Protein AF-S8FT80-F1 (afdb_monomer_lite)

Foldseek 3Di:
DDDDPVRVVVVVVVVVVVVLVVLLVLQPLCVDPPDDDPVCVCVALLSVLVVCVVVLVVPPPVSVPPCSVLLPQLLVLLVVLVVFLVQWDWDQDPVGIAIDTDPCSLVSNLVSCLSPVSNDDQDDPCSSVSVSNRLCNQCVVLVADQPDFLVVLVVVLVVCCVVPNQVRSQSNLVSNLSSLQVSLLSQLDVSHPLVSSLVSLVRSLSNLCCCCVPDPVPPDCVRNHPCNDPSNSVSSVVSSVSSVVSD

pLDDT: mean 88.51, std 13.17, range [38.28, 98.69]

Organism: Fomitopsis schrenkii (NCBI:txid2126942)

Structure (mmCIF, N/CA/C/O backbone):
data_AF-S8FT80-F1
#
_entry.id   AF-S8FT80-F1
#
loop_
_atom_site.group_PDB
_atom_site.id
_atom_site.type_symbol
_atom_site.label_atom_id
_atom_site.label_alt_id
_atom_site.label_comp_id
_atom_site.label_asym_id
_atom_site.label_entity_id
_atom_site.label_seq_id
_atom_site.pdbx_PDB_ins_code
_atom_site.Cartn_x
_atom_site.Cartn_y
_atom_site.Cartn_z
_atom_site.occupancy
_atom_site.B_iso_or_equiv
_atom_site.auth_seq_id
_atom_site.auth_comp_id
_atom_site.auth_asym_id
_atom_site.auth_atom_id
_atom_site.pdbx_PDB_model_num
ATOM 1 N N . MET A 1 1 ? -8.766 9.973 36.725 1.00 38.28 1 MET A N 1
ATOM 2 C CA . MET A 1 1 ? -8.806 11.414 36.399 1.00 38.28 1 MET A CA 1
ATOM 3 C C . MET A 1 1 ? -9.258 11.543 34.957 1.00 38.28 1 MET A C 1
ATOM 5 O O . MET A 1 1 ? -8.641 10.919 34.103 1.00 38.28 1 MET A O 1
ATOM 9 N N . ASN A 1 2 ? -10.358 12.256 34.708 1.00 57.81 2 ASN A N 1
ATOM 10 C CA . ASN A 1 2 ? -10.850 12.515 33.354 1.00 57.81 2 ASN A CA 1
ATOM 11 C C . ASN A 1 2 ? -10.149 13.763 32.820 1.00 57.81 2 ASN A C 1
ATOM 13 O O . ASN A 1 2 ? -10.198 14.806 33.465 1.00 57.81 2 ASN A O 1
ATOM 17 N N . LEU A 1 3 ? -9.475 13.619 31.680 1.00 64.06 3 LEU A N 1
ATOM 18 C CA . LEU A 1 3 ? -8.862 14.730 30.957 1.00 64.06 3 LEU A CA 1
ATOM 19 C C . LEU A 1 3 ? -9.953 15.696 30.497 1.00 64.06 3 LEU A C 1
ATOM 21 O O . LEU A 1 3 ? -11.033 15.266 30.081 1.00 64.06 3 LEU A O 1
ATOM 25 N N . THR A 1 4 ? -9.666 16.990 30.553 1.00 82.19 4 THR A N 1
ATOM 26 C CA . THR A 1 4 ? -10.542 18.001 29.964 1.00 82.19 4 THR A CA 1
ATOM 27 C C . THR A 1 4 ? -10.565 17.853 28.433 1.00 82.19 4 THR A C 1
ATOM 29 O O . THR A 1 4 ? -9.626 17.305 27.846 1.00 82.19 4 THR A O 1
ATOM 32 N N . PRO A 1 5 ? -11.611 18.339 27.739 1.00 73.31 5 PRO A N 1
ATOM 33 C CA . PRO A 1 5 ? -11.705 18.232 26.279 1.00 73.31 5 PRO A CA 1
ATOM 34 C C . PRO A 1 5 ? -10.507 18.848 25.537 1.00 73.31 5 PRO A C 1
ATOM 36 O O . PRO A 1 5 ? -10.055 18.303 24.532 1.00 73.31 5 PRO A O 1
ATOM 39 N N . ALA A 1 6 ? -9.953 19.946 26.064 1.00 69.81 6 ALA A N 1
ATOM 40 C CA . ALA A 1 6 ? -8.768 20.599 25.512 1.00 69.81 6 ALA A CA 1
ATOM 41 C C . ALA A 1 6 ? -7.501 19.744 25.692 1.00 69.81 6 ALA A C 1
ATOM 43 O O . ALA A 1 6 ? -6.726 19.581 24.753 1.00 69.81 6 ALA A O 1
ATOM 44 N N . GLU A 1 7 ? -7.321 19.118 26.858 1.00 69.75 7 GLU A N 1
ATOM 45 C CA . GLU A 1 7 ? -6.199 18.203 27.108 1.00 69.75 7 GLU A CA 1
ATOM 46 C C . GLU A 1 7 ? -6.311 16.916 26.281 1.00 69.75 7 GLU A C 1
ATOM 48 O O . GLU A 1 7 ? -5.300 16.369 25.844 1.00 69.75 7 GLU A O 1
ATOM 53 N N . GLN A 1 8 ? -7.531 16.438 26.013 1.00 66.38 8 GLN A N 1
ATOM 54 C CA . GLN A 1 8 ? -7.762 15.337 25.075 1.00 66.38 8 GLN A CA 1
ATOM 55 C C . GLN A 1 8 ? -7.360 15.708 23.648 1.00 66.38 8 GLN A C 1
ATOM 57 O O . GLN A 1 8 ? -6.686 14.912 22.993 1.00 66.38 8 GLN A O 1
ATOM 62 N N . GLN A 1 9 ? -7.728 16.901 23.177 1.00 62.44 9 GLN A N 1
ATOM 63 C CA . GLN A 1 9 ? -7.334 17.381 21.852 1.00 62.44 9 GLN A CA 1
ATOM 64 C C . GLN A 1 9 ? -5.820 17.578 21.749 1.00 62.44 9 GLN A C 1
ATOM 66 O O . GLN A 1 9 ? -5.209 17.108 20.793 1.00 62.44 9 GLN A O 1
ATOM 71 N N . GLN A 1 10 ? -5.194 18.186 22.756 1.00 59.53 10 GLN A N 1
ATOM 72 C CA . GLN A 1 10 ? -3.750 18.406 22.772 1.00 59.53 10 GLN A CA 1
ATOM 73 C C . GLN A 1 10 ? -2.968 17.090 22.849 1.00 59.53 10 GLN A C 1
ATOM 75 O O . GLN A 1 10 ? -1.967 16.924 22.157 1.00 59.53 10 GLN A O 1
ATOM 80 N N . LYS A 1 11 ? -3.457 16.109 23.617 1.00 74.19 11 LYS A N 1
ATOM 81 C CA . LYS A 1 11 ? -2.888 14.758 23.640 1.00 74.19 11 LYS A CA 1
ATOM 82 C C . LYS A 1 11 ? -3.007 14.073 22.279 1.00 74.19 11 LYS A C 1
ATOM 84 O O . LYS A 1 11 ? -2.026 13.517 21.801 1.00 74.19 11 LYS A O 1
ATOM 89 N N . GLN A 1 12 ? -4.178 14.123 21.644 1.00 65.69 12 GLN A N 1
ATOM 90 C CA . GLN A 1 12 ? -4.372 13.546 20.309 1.00 65.69 12 GLN A CA 1
ATOM 91 C C . GLN A 1 12 ? -3.477 14.212 19.261 1.00 65.69 12 GLN A C 1
ATOM 93 O O . GLN A 1 12 ? -2.948 13.517 18.396 1.00 65.69 12 GLN A O 1
ATOM 98 N N . HIS A 1 13 ? -3.283 15.528 19.367 1.00 56.25 13 HIS A N 1
ATOM 99 C CA . HIS A 1 13 ? -2.410 16.298 18.493 1.00 56.25 13 HIS A CA 1
ATOM 100 C C . HIS A 1 13 ? -0.934 15.923 18.684 1.00 56.25 13 HIS A C 1
ATOM 102 O O . HIS A 1 13 ? -0.305 15.491 17.725 1.00 56.25 13 HIS A O 1
ATOM 108 N N . CYS A 1 14 ? -0.414 15.951 19.919 1.00 60.53 14 CYS A N 1
ATOM 109 C CA . CYS A 1 14 ? 0.959 15.523 20.220 1.00 60.53 14 CYS A CA 1
ATOM 110 C C . CYS A 1 14 ? 1.216 14.063 19.836 1.00 60.53 14 CYS A C 1
ATOM 112 O O . CYS A 1 14 ? 2.279 13.732 19.320 1.00 60.53 14 CYS A O 1
ATOM 114 N N . GLU A 1 15 ? 0.254 13.168 20.079 1.00 64.44 15 GLU A N 1
ATOM 115 C CA . GLU A 1 15 ? 0.376 11.785 19.629 1.00 64.44 15 GLU A CA 1
ATOM 116 C C . GLU A 1 15 ? 0.383 11.706 18.099 1.00 64.44 15 GLU A C 1
ATOM 118 O O . GLU A 1 15 ? 1.148 10.923 17.556 1.00 64.44 15 GLU A O 1
ATOM 123 N N . GLY A 1 16 ? -0.418 12.514 17.399 1.00 63.16 16 GLY A N 1
ATOM 124 C CA . GLY A 1 16 ? -0.390 12.648 15.940 1.00 63.16 16 GLY A CA 1
ATOM 125 C C . GLY A 1 16 ? 0.979 13.076 15.410 1.00 63.16 16 GLY A C 1
ATOM 126 O O . GLY A 1 16 ? 1.560 12.379 14.584 1.00 63.16 16 GLY A O 1
ATOM 127 N N . GLU A 1 17 ? 1.536 14.159 15.945 1.00 60.59 17 GLU A N 1
ATOM 128 C CA . GLU A 1 17 ? 2.836 14.685 15.513 1.00 60.59 17 GLU A CA 1
ATOM 129 C C . GLU A 1 17 ? 3.995 13.734 15.835 1.00 60.59 17 GLU A C 1
ATOM 131 O O . GLU A 1 17 ? 4.891 13.538 15.010 1.00 60.59 17 GLU A O 1
ATOM 136 N N . LEU A 1 18 ? 3.965 13.089 17.006 1.00 62.22 18 LEU A N 1
ATOM 137 C CA . LEU A 1 18 ? 4.944 12.067 17.372 1.00 62.22 18 LEU A CA 1
ATOM 138 C C . LEU A 1 18 ? 4.843 10.841 16.450 1.00 62.22 18 LEU A C 1
ATOM 140 O O . LEU A 1 18 ? 5.869 10.277 16.074 1.00 62.22 18 LEU A O 1
ATOM 144 N N . ARG A 1 19 ? 3.629 10.441 16.044 1.00 63.06 19 ARG A N 1
ATOM 145 C CA . ARG A 1 19 ? 3.415 9.348 15.075 1.00 63.06 19 ARG A CA 1
ATOM 146 C C . ARG A 1 19 ? 3.998 9.698 13.709 1.00 63.06 19 ARG A C 1
ATOM 148 O O . ARG A 1 19 ? 4.701 8.870 13.133 1.00 63.06 19 ARG A O 1
ATOM 155 N N . ASP A 1 20 ? 3.758 10.914 13.229 1.00 56.72 20 ASP A N 1
ATOM 156 C CA . ASP A 1 20 ? 4.296 11.395 11.955 1.00 56.72 20 ASP A CA 1
ATOM 157 C C . ASP A 1 20 ? 5.825 11.539 12.009 1.00 56.72 20 ASP A C 1
ATOM 159 O O . ASP A 1 20 ? 6.514 11.307 11.018 1.00 56.72 20 ASP A O 1
ATOM 163 N N . ALA A 1 21 ? 6.396 11.889 13.165 1.00 60.12 21 ALA A N 1
ATOM 164 C CA . ALA A 1 21 ? 7.844 11.918 13.372 1.00 60.12 21 ALA A CA 1
ATOM 165 C C . ALA A 1 21 ? 8.479 10.515 13.384 1.00 60.12 21 ALA A C 1
ATOM 167 O O . ALA A 1 21 ? 9.531 10.327 12.779 1.00 60.12 21 ALA A O 1
ATOM 168 N N . LEU A 1 22 ? 7.841 9.525 14.020 1.00 60.81 22 LEU A N 1
ATOM 169 C CA . LEU A 1 22 ? 8.336 8.142 14.059 1.00 60.81 22 LEU A CA 1
ATOM 170 C C . LEU A 1 22 ? 8.256 7.456 12.691 1.00 60.81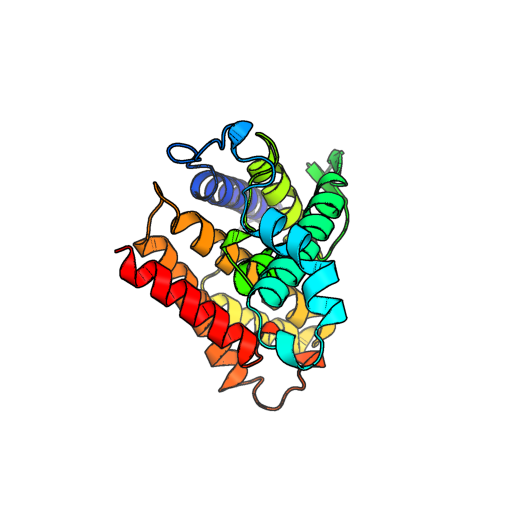 22 LEU A C 1
ATOM 172 O O . LEU A 1 22 ? 9.195 6.774 12.293 1.00 60.81 22 LEU A O 1
ATOM 176 N N . LEU A 1 23 ? 7.163 7.665 11.950 1.00 57.50 23 LEU A N 1
ATOM 177 C CA . LEU A 1 23 ? 7.042 7.167 10.577 1.00 57.50 23 LEU A CA 1
ATOM 178 C C . LEU A 1 23 ? 8.110 7.786 9.668 1.00 57.50 23 LEU A C 1
ATOM 180 O O . LEU A 1 23 ? 8.739 7.049 8.908 1.00 57.50 23 LEU A O 1
ATOM 184 N N . ARG A 1 24 ? 8.360 9.100 9.814 1.00 58.53 24 ARG A N 1
ATOM 185 C CA . ARG A 1 24 ? 9.451 9.794 9.116 1.00 58.53 24 ARG A CA 1
ATOM 186 C C . ARG A 1 24 ? 10.788 9.150 9.420 1.00 58.53 24 ARG A C 1
ATOM 188 O O . ARG A 1 24 ? 11.441 8.713 8.483 1.00 58.53 24 ARG A O 1
ATOM 195 N N . ALA A 1 25 ? 11.134 9.001 10.697 1.00 59.94 25 ALA A N 1
ATOM 196 C CA . ALA A 1 25 ? 12.398 8.406 11.120 1.00 59.94 25 ALA A CA 1
ATOM 197 C C . ALA A 1 25 ? 12.638 7.012 10.503 1.00 59.94 25 ALA A C 1
ATOM 199 O O . ALA A 1 25 ? 13.704 6.792 9.931 1.00 59.94 25 ALA A O 1
ATOM 200 N N . ASP A 1 26 ? 11.634 6.126 10.526 1.00 58.53 26 ASP A N 1
ATOM 201 C CA . ASP A 1 26 ? 11.725 4.758 9.981 1.00 58.53 26 ASP A CA 1
ATOM 202 C C . ASP A 1 26 ? 11.911 4.708 8.453 1.00 58.53 26 ASP A C 1
ATOM 204 O O . ASP A 1 26 ? 12.433 3.732 7.914 1.00 58.53 26 ASP A O 1
ATOM 208 N N . LEU A 1 27 ? 11.446 5.732 7.735 1.00 55.06 27 LEU A N 1
ATOM 209 C CA . LEU A 1 27 ? 11.516 5.823 6.274 1.00 55.06 27 LEU A CA 1
ATOM 210 C C . LEU A 1 27 ? 12.689 6.690 5.778 1.00 55.06 27 LEU A C 1
ATOM 212 O O . LEU A 1 27 ? 13.047 6.603 4.604 1.00 55.06 27 LEU A O 1
ATOM 216 N N . THR A 1 28 ? 13.286 7.510 6.651 1.00 53.31 28 THR A N 1
ATOM 217 C CA . THR A 1 28 ? 14.406 8.422 6.349 1.00 53.31 28 THR A CA 1
ATOM 218 C C . THR A 1 28 ? 15.793 7.861 6.663 1.00 53.31 28 THR A C 1
ATOM 220 O O . THR A 1 28 ? 16.758 8.627 6.594 1.00 53.31 28 THR A O 1
ATOM 223 N N . ASP A 1 29 ? 15.946 6.570 6.988 1.00 53.91 29 ASP A N 1
ATOM 224 C CA . ASP A 1 29 ? 17.284 5.968 7.094 1.00 53.91 29 ASP A CA 1
ATOM 225 C C . ASP A 1 29 ? 17.938 5.881 5.701 1.00 53.91 29 ASP A C 1
ATOM 227 O O . ASP A 1 29 ? 17.892 4.890 4.973 1.00 53.91 29 ASP A O 1
ATOM 231 N N . THR A 1 30 ? 18.471 7.026 5.285 1.00 50.78 30 THR A N 1
ATOM 232 C CA . THR A 1 30 ? 18.998 7.317 3.953 1.00 50.78 30 THR A CA 1
ATOM 233 C C . THR A 1 30 ? 20.437 6.846 3.784 1.00 50.78 30 THR A C 1
ATOM 235 O O . THR A 1 30 ? 20.990 6.963 2.689 1.00 50.78 30 THR A O 1
ATOM 238 N N . ALA A 1 31 ? 21.035 6.260 4.830 1.00 47.12 31 ALA A N 1
ATOM 239 C CA . ALA A 1 31 ? 22.430 5.831 4.857 1.00 47.12 31 ALA A CA 1
ATOM 240 C C . ALA A 1 31 ? 22.779 4.794 3.771 1.00 47.12 31 ALA A C 1
ATOM 242 O O . ALA A 1 31 ? 23.952 4.568 3.489 1.00 47.12 31 ALA A O 1
ATOM 243 N N . ASN A 1 32 ? 21.773 4.186 3.135 1.00 51.62 32 ASN A N 1
ATOM 244 C CA . ASN A 1 32 ? 21.939 3.115 2.155 1.00 51.62 32 ASN A CA 1
ATOM 245 C C . ASN A 1 32 ? 21.123 3.320 0.864 1.00 51.62 32 ASN A C 1
ATOM 247 O O . ASN A 1 32 ? 20.844 2.368 0.128 1.00 51.62 32 ASN A O 1
ATOM 251 N N . VAL A 1 33 ? 20.757 4.569 0.551 1.00 59.22 33 VAL A N 1
ATOM 252 C CA . VAL A 1 33 ? 20.187 4.910 -0.759 1.00 59.22 33 VAL A CA 1
ATOM 253 C C . VAL A 1 33 ? 21.269 4.753 -1.828 1.00 59.22 33 VAL A C 1
ATOM 255 O O . VAL A 1 33 ? 22.220 5.532 -1.905 1.00 59.22 33 VAL A O 1
ATOM 258 N N . VAL A 1 34 ? 21.117 3.747 -2.691 1.00 61.44 34 VAL A N 1
ATOM 259 C CA . VAL A 1 34 ? 21.973 3.597 -3.872 1.00 61.44 34 VAL A CA 1
ATOM 260 C C . VAL A 1 34 ? 21.563 4.654 -4.892 1.00 61.44 34 VAL A C 1
ATOM 262 O O . VAL A 1 34 ? 20.565 4.505 -5.596 1.00 61.44 34 VAL A O 1
ATOM 265 N N . THR A 1 35 ? 22.342 5.733 -4.975 1.00 64.56 35 THR A N 1
ATOM 266 C CA . THR A 1 35 ? 22.199 6.709 -6.060 1.00 64.56 35 THR A CA 1
ATOM 267 C C . THR A 1 35 ? 22.675 6.058 -7.354 1.00 64.56 35 THR A C 1
ATOM 269 O O . THR A 1 35 ? 23.867 5.807 -7.532 1.00 64.56 35 THR A O 1
ATOM 272 N N . LEU A 1 36 ? 21.744 5.758 -8.258 1.00 65.69 36 LEU A N 1
ATOM 273 C CA . LEU A 1 36 ? 22.077 5.205 -9.567 1.00 65.69 36 LEU A CA 1
ATOM 274 C C . LEU A 1 36 ? 22.707 6.303 -10.433 1.00 65.69 36 LEU A C 1
ATOM 276 O O . LEU A 1 36 ? 22.150 7.394 -10.572 1.00 65.69 36 LEU A O 1
ATOM 280 N N . SER A 1 37 ? 23.885 6.029 -11.000 1.00 69.56 37 SER A N 1
ATOM 281 C CA . SER A 1 37 ? 24.535 6.954 -11.934 1.00 69.56 37 SER A CA 1
ATOM 282 C C . SER A 1 37 ? 23.705 7.085 -13.218 1.00 69.56 37 SER A C 1
ATOM 284 O O . SER A 1 37 ? 22.927 6.196 -13.573 1.00 69.56 37 SER A O 1
ATOM 286 N N . ARG A 1 38 ? 23.907 8.178 -13.968 1.00 69.56 38 ARG A N 1
ATOM 287 C CA . ARG A 1 38 ? 23.256 8.386 -15.279 1.00 69.56 38 ARG A CA 1
ATOM 288 C C . ARG A 1 38 ? 23.555 7.272 -16.290 1.00 69.56 38 ARG A C 1
ATOM 290 O O . ARG A 1 38 ? 22.828 7.136 -17.265 1.00 69.56 38 ARG A O 1
ATOM 297 N N . GLU A 1 39 ? 24.601 6.483 -16.063 1.00 72.00 39 GLU A N 1
ATOM 298 C CA . GLU A 1 39 ? 25.004 5.357 -16.914 1.00 72.00 39 GLU A CA 1
ATOM 299 C C . GLU A 1 39 ? 23.997 4.201 -16.867 1.00 72.00 39 GLU A C 1
ATOM 301 O O . GLU A 1 39 ? 23.960 3.385 -17.782 1.00 72.00 39 GLU A O 1
ATOM 306 N N . TYR A 1 40 ? 23.152 4.145 -15.833 1.00 71.94 40 TYR A N 1
ATOM 307 C CA . TYR A 1 40 ? 22.082 3.157 -15.722 1.00 71.94 40 TYR A CA 1
ATOM 308 C C . TYR A 1 40 ? 20.805 3.555 -16.474 1.00 71.94 40 TYR A C 1
ATOM 310 O O . TYR A 1 40 ? 19.890 2.736 -16.567 1.00 71.94 40 TYR A O 1
ATOM 318 N N . ASN A 1 41 ? 20.725 4.767 -17.037 1.00 74.56 41 ASN A N 1
ATOM 319 C CA . ASN A 1 41 ? 19.571 5.189 -17.832 1.00 74.56 41 ASN A CA 1
ATOM 320 C C . ASN A 1 41 ? 19.382 4.256 -19.037 1.00 74.56 41 ASN A C 1
ATOM 322 O O . ASN A 1 41 ? 20.306 4.055 -19.823 1.00 74.56 41 ASN A O 1
ATOM 326 N N . GLY A 1 42 ? 18.183 3.693 -19.199 1.00 80.12 42 GLY A N 1
ATOM 327 C CA . GLY A 1 42 ? 17.896 2.726 -20.261 1.00 80.12 42 GLY A CA 1
ATOM 328 C C . GLY A 1 42 ? 18.286 1.285 -19.910 1.00 80.12 42 GLY A C 1
ATOM 329 O O . GLY A 1 42 ? 17.979 0.364 -20.665 1.00 80.12 42 GLY A O 1
ATOM 330 N N . LEU A 1 43 ? 18.944 1.062 -18.768 1.00 85.62 43 LEU A N 1
ATOM 331 C CA . LEU A 1 43 ? 19.392 -0.259 -18.322 1.00 85.62 43 LEU A CA 1
ATOM 332 C C . LEU A 1 43 ? 18.566 -0.811 -17.160 1.00 85.62 43 LEU A C 1
ATOM 334 O O . LEU A 1 43 ? 18.763 -1.975 -16.792 1.00 85.62 43 LEU A O 1
ATOM 338 N N . LEU A 1 44 ? 17.656 -0.014 -16.598 1.00 90.38 44 LEU A N 1
ATOM 339 C CA . LEU A 1 44 ? 16.852 -0.402 -15.445 1.00 90.38 44 LEU A CA 1
ATOM 340 C C . LEU A 1 44 ? 15.815 -1.460 -15.838 1.00 90.38 44 LEU A C 1
ATOM 342 O O . LEU A 1 44 ? 15.441 -1.562 -17.009 1.00 90.38 44 LEU A O 1
ATOM 346 N N . PRO A 1 45 ? 15.331 -2.277 -14.885 1.00 92.00 45 PRO A N 1
ATOM 347 C CA . PRO A 1 45 ? 14.406 -3.363 -15.196 1.00 92.00 45 PRO A CA 1
ATOM 348 C C . PRO A 1 45 ? 13.167 -2.909 -15.978 1.00 92.00 45 PRO A C 1
ATOM 350 O O . PRO A 1 45 ? 12.749 -3.600 -16.904 1.00 92.00 45 PRO A O 1
ATOM 353 N N . TRP A 1 46 ? 12.614 -1.739 -15.645 1.00 93.31 46 TRP A N 1
ATOM 354 C CA . TRP A 1 46 ? 11.470 -1.163 -16.353 1.00 93.31 46 TRP A CA 1
ATOM 355 C C . TRP A 1 46 ? 11.834 -0.595 -17.730 1.00 93.31 46 TRP A C 1
ATOM 357 O O . TRP A 1 46 ? 11.041 -0.742 -18.654 1.00 93.31 46 TRP A O 1
ATOM 367 N N . ASP A 1 47 ? 13.034 -0.034 -17.905 1.00 92.94 47 ASP A N 1
ATOM 368 C CA . ASP A 1 47 ? 13.509 0.440 -19.211 1.00 92.94 47 ASP A CA 1
ATOM 369 C C . ASP A 1 47 ? 13.664 -0.730 -20.186 1.00 92.94 47 ASP A C 1
ATOM 371 O O . ASP A 1 47 ? 13.186 -0.677 -21.318 1.00 92.94 47 ASP A O 1
ATOM 375 N N . ARG A 1 48 ? 14.270 -1.830 -19.720 1.00 92.50 48 ARG A N 1
ATOM 376 C CA . ARG A 1 48 ? 14.424 -3.059 -20.509 1.00 92.50 48 ARG A CA 1
ATOM 377 C C . ARG A 1 48 ? 13.077 -3.675 -20.862 1.00 92.50 48 ARG A C 1
ATOM 379 O O . ARG A 1 48 ? 12.881 -4.094 -21.995 1.00 92.50 48 ARG A O 1
ATOM 386 N N . ALA A 1 49 ? 12.149 -3.724 -19.906 1.00 94.38 49 ALA A N 1
ATOM 387 C CA . ALA A 1 49 ? 10.808 -4.238 -20.158 1.00 94.38 49 ALA A CA 1
ATOM 388 C C . ALA A 1 49 ? 10.066 -3.382 -21.199 1.00 94.38 49 ALA A C 1
ATOM 390 O O . ALA A 1 49 ? 9.443 -3.933 -22.101 1.00 94.38 49 ALA A O 1
ATOM 391 N N . LYS A 1 50 ? 10.204 -2.051 -21.124 1.00 94.69 50 LYS A N 1
ATOM 392 C CA . LYS A 1 50 ? 9.648 -1.098 -22.096 1.00 94.69 50 LYS A CA 1
ATOM 393 C C . LYS A 1 50 ? 10.260 -1.236 -23.484 1.00 94.69 50 LYS A C 1
ATOM 395 O O . LYS A 1 50 ? 9.537 -1.193 -24.471 1.00 94.69 50 LYS A O 1
ATOM 400 N N . ALA A 1 51 ? 11.569 -1.459 -23.577 1.00 94.56 51 ALA A N 1
ATOM 401 C CA . ALA A 1 51 ? 12.236 -1.685 -24.857 1.00 94.56 51 ALA A CA 1
ATOM 402 C C . ALA A 1 51 ? 11.733 -2.949 -25.583 1.00 94.56 51 ALA A C 1
ATOM 404 O O . ALA A 1 51 ? 11.753 -2.990 -26.809 1.00 94.56 51 ALA A O 1
ATOM 405 N N . LEU A 1 52 ? 11.264 -3.956 -24.837 1.00 94.00 52 LEU A N 1
ATOM 406 C CA . LEU A 1 52 ? 10.737 -5.212 -25.380 1.00 94.00 52 LEU A CA 1
ATOM 407 C C . LEU A 1 52 ? 9.232 -5.170 -25.689 1.00 94.00 52 LEU A C 1
ATOM 409 O O . LEU A 1 52 ? 8.721 -6.113 -26.285 1.00 94.00 52 LEU A O 1
ATOM 413 N N . GLU A 1 53 ? 8.508 -4.121 -25.289 1.00 94.50 53 GLU A N 1
ATOM 414 C CA . GLU A 1 53 ? 7.037 -4.092 -25.310 1.00 94.50 53 GLU A CA 1
ATOM 415 C C . GLU A 1 53 ? 6.464 -4.401 -26.702 1.00 94.50 53 GLU A C 1
ATOM 417 O O . GLU A 1 53 ? 5.676 -5.331 -26.844 1.00 94.50 53 GLU A O 1
ATOM 422 N N . ALA A 1 54 ? 6.943 -3.716 -27.745 1.00 96.00 54 ALA A N 1
ATOM 423 C CA . ALA A 1 54 ? 6.459 -3.914 -29.113 1.00 96.00 54 ALA A CA 1
ATOM 424 C C . ALA A 1 54 ? 6.744 -5.326 -29.668 1.00 96.00 54 ALA A C 1
ATOM 426 O O . ALA A 1 54 ? 5.919 -5.893 -30.384 1.00 96.00 54 ALA A O 1
ATOM 427 N N . GLU A 1 55 ? 7.900 -5.911 -29.336 1.00 94.88 55 GLU A N 1
ATOM 428 C CA . GLU A 1 55 ? 8.250 -7.279 -29.745 1.00 94.88 55 GLU A CA 1
ATOM 429 C C . GLU A 1 55 ? 7.355 -8.307 -29.045 1.00 94.88 55 GLU A C 1
ATOM 431 O O . GLU A 1 55 ? 6.877 -9.261 -29.666 1.00 94.88 55 GLU A O 1
ATOM 436 N N . LEU A 1 56 ? 7.088 -8.097 -27.754 1.00 94.19 56 LEU A N 1
ATOM 437 C CA . LEU A 1 56 ? 6.197 -8.952 -26.982 1.00 94.19 56 LEU A CA 1
ATOM 438 C C . LEU A 1 56 ? 4.766 -8.867 -27.515 1.00 94.19 56 LEU A C 1
ATOM 440 O O . LEU A 1 56 ? 4.142 -9.908 -27.685 1.00 94.19 56 LEU A O 1
ATOM 444 N N . GLU A 1 57 ? 4.255 -7.677 -27.836 1.00 95.44 57 GLU A N 1
ATOM 445 C CA . GLU A 1 57 ? 2.928 -7.521 -28.448 1.00 95.44 57 GLU A CA 1
ATOM 446 C C . GLU A 1 57 ? 2.818 -8.270 -29.779 1.00 95.44 57 GLU A C 1
ATOM 448 O O . GLU A 1 57 ? 1.859 -9.012 -29.995 1.00 95.44 57 GLU A O 1
ATOM 453 N N . ALA A 1 58 ? 3.821 -8.126 -30.651 1.00 96.44 58 ALA A N 1
ATOM 454 C CA . ALA A 1 58 ? 3.839 -8.763 -31.966 1.00 96.44 58 ALA A CA 1
ATOM 455 C C . ALA A 1 58 ? 3.912 -10.300 -31.904 1.00 96.44 58 ALA A C 1
ATOM 457 O O . ALA A 1 58 ? 3.511 -10.971 -32.853 1.00 96.44 58 ALA A O 1
ATOM 458 N N . SER A 1 59 ? 4.416 -10.854 -30.800 1.00 94.38 59 SER A N 1
ATOM 459 C CA . SER A 1 59 ? 4.589 -12.295 -30.579 1.00 94.38 59 SER A CA 1
ATOM 460 C C . SER A 1 59 ? 3.500 -12.918 -29.698 1.00 94.38 59 SER A C 1
ATOM 462 O O . SER A 1 59 ? 3.636 -14.058 -29.251 1.00 94.38 59 SER A O 1
ATOM 464 N N . LEU A 1 60 ? 2.398 -12.207 -29.439 1.00 92.62 60 LEU A N 1
ATOM 465 C CA . LEU A 1 60 ? 1.244 -12.799 -28.766 1.00 92.62 60 LEU A CA 1
ATOM 466 C C . LEU A 1 60 ? 0.568 -13.860 -29.662 1.00 92.62 60 LEU A C 1
ATOM 468 O O . LEU A 1 60 ? 0.399 -13.634 -30.861 1.00 92.62 60 LEU A O 1
ATOM 472 N N . PRO A 1 61 ? 0.130 -15.002 -29.094 1.00 93.12 61 PRO A N 1
ATOM 473 C CA . PRO A 1 61 ? 0.017 -15.290 -27.659 1.00 93.12 61 PRO A CA 1
ATOM 474 C C . PRO A 1 61 ? 1.275 -15.886 -26.999 1.00 93.12 61 PRO A C 1
ATOM 476 O O . PRO A 1 61 ? 1.294 -16.019 -25.776 1.00 93.12 61 PRO A O 1
ATOM 479 N N . ASP A 1 62 ? 2.316 -16.234 -27.756 1.00 93.06 62 ASP A N 1
ATOM 480 C CA . ASP A 1 62 ? 3.477 -16.994 -27.258 1.00 93.06 62 ASP A CA 1
ATOM 481 C C . ASP A 1 62 ? 4.267 -16.241 -26.174 1.00 93.06 62 ASP A C 1
ATOM 483 O O . ASP A 1 62 ? 4.797 -16.835 -25.233 1.00 93.06 62 ASP A O 1
ATOM 487 N N . SER A 1 63 ? 4.287 -14.912 -26.248 1.00 91.06 63 SER A N 1
ATOM 488 C CA . SER A 1 63 ? 4.957 -14.038 -25.280 1.00 91.06 63 SER A CA 1
ATOM 489 C C . SER A 1 63 ? 4.148 -13.743 -24.009 1.00 91.06 63 SER A C 1
ATOM 491 O O . SER A 1 63 ? 4.642 -13.040 -23.120 1.00 91.06 63 SER A O 1
ATOM 493 N N . ALA A 1 64 ? 2.918 -14.259 -23.875 1.00 90.44 64 ALA A N 1
ATOM 494 C CA . ALA A 1 64 ? 2.003 -13.891 -22.788 1.00 90.44 64 ALA A CA 1
ATOM 495 C C . ALA A 1 64 ? 2.549 -14.215 -21.384 1.00 90.44 64 ALA A C 1
ATOM 497 O O . ALA A 1 64 ? 2.208 -13.543 -20.411 1.00 90.44 64 ALA A O 1
ATOM 498 N N . ALA A 1 65 ? 3.421 -15.222 -21.269 1.00 91.44 65 ALA A N 1
ATOM 499 C CA . ALA A 1 65 ? 4.042 -15.631 -20.008 1.00 91.44 65 ALA A CA 1
ATOM 500 C C . ALA A 1 65 ? 5.321 -14.843 -19.651 1.00 91.44 65 ALA A C 1
ATOM 502 O O . ALA A 1 65 ? 5.952 -15.125 -18.630 1.00 91.44 65 ALA A O 1
ATOM 503 N N . SER A 1 66 ? 5.729 -13.870 -20.472 1.00 93.25 66 SER A N 1
ATOM 504 C CA . SER A 1 66 ? 6.945 -13.093 -20.231 1.00 93.25 66 SER A CA 1
ATOM 505 C C . SER A 1 66 ? 6.866 -12.291 -18.930 1.00 93.25 66 SER A C 1
ATOM 507 O O . SER A 1 66 ? 5.914 -11.548 -18.683 1.00 93.25 66 SER A O 1
ATOM 509 N N . SER A 1 67 ? 7.925 -12.352 -18.117 1.00 92.31 67 SER A N 1
ATOM 510 C CA . SER A 1 67 ? 8.041 -11.531 -16.905 1.00 92.31 67 SER A CA 1
ATOM 511 C C . SER A 1 67 ? 8.093 -10.028 -17.197 1.00 92.31 67 SER A C 1
ATOM 513 O O . SER A 1 67 ? 7.838 -9.227 -16.300 1.00 92.31 67 SER A O 1
ATOM 515 N N . ALA A 1 68 ? 8.417 -9.631 -18.433 1.00 94.50 68 ALA A N 1
ATOM 516 C CA . ALA A 1 68 ? 8.421 -8.229 -18.839 1.00 94.50 68 ALA A CA 1
ATOM 517 C C . ALA A 1 68 ? 7.030 -7.590 -18.696 1.00 94.50 68 ALA A C 1
ATOM 519 O O . ALA A 1 68 ? 6.941 -6.456 -18.235 1.00 94.50 68 ALA A O 1
ATOM 520 N N . TRP A 1 69 ? 5.947 -8.338 -18.948 1.00 96.00 69 TRP A N 1
ATOM 521 C CA . TRP A 1 69 ? 4.574 -7.857 -18.744 1.00 96.00 69 TRP A CA 1
ATOM 522 C C . TRP A 1 69 ? 4.281 -7.477 -17.290 1.00 96.00 69 TRP A C 1
ATOM 524 O O . TRP A 1 69 ? 3.586 -6.496 -17.018 1.00 96.00 69 TRP A O 1
ATOM 534 N N . VAL A 1 70 ? 4.847 -8.227 -16.341 1.00 95.44 70 VAL A N 1
ATOM 535 C CA . VAL A 1 70 ? 4.701 -7.956 -14.904 1.00 95.44 70 VAL A CA 1
ATOM 536 C C . VAL A 1 70 ? 5.421 -6.660 -14.528 1.00 95.44 70 VAL A C 1
ATOM 538 O O . VAL A 1 70 ? 4.843 -5.818 -13.841 1.00 95.44 70 VAL A O 1
ATOM 541 N N . ILE A 1 71 ? 6.646 -6.465 -15.031 1.00 96.62 71 ILE A N 1
ATOM 542 C CA . ILE A 1 71 ? 7.433 -5.246 -14.793 1.00 96.62 71 ILE A CA 1
ATOM 543 C C . ILE A 1 71 ? 6.763 -4.030 -15.442 1.00 96.62 71 ILE A C 1
ATOM 545 O O . ILE A 1 71 ? 6.654 -2.992 -14.794 1.00 96.62 71 ILE A O 1
ATOM 549 N N . LEU A 1 72 ? 6.278 -4.149 -16.684 1.00 96.31 72 LEU A N 1
ATOM 550 C CA . LEU A 1 72 ? 5.565 -3.079 -17.391 1.00 96.31 72 LEU A CA 1
ATOM 551 C C . LEU A 1 72 ? 4.342 -2.611 -16.603 1.00 96.31 72 LEU A C 1
ATOM 553 O O . LEU A 1 72 ? 4.177 -1.416 -16.348 1.00 96.31 72 LEU A O 1
ATOM 557 N N . ARG A 1 73 ? 3.517 -3.558 -16.139 1.00 96.19 73 ARG A N 1
ATOM 558 C CA . ARG A 1 73 ? 2.349 -3.253 -15.307 1.00 96.19 73 ARG A CA 1
ATOM 559 C C . ARG A 1 73 ? 2.747 -2.555 -14.008 1.00 96.19 73 ARG A C 1
ATOM 561 O O . ARG A 1 73 ? 2.144 -1.542 -13.661 1.00 96.19 73 ARG A O 1
ATOM 568 N N . ALA A 1 74 ? 3.741 -3.087 -13.298 1.00 97.56 74 ALA A N 1
ATOM 569 C CA . ALA A 1 74 ? 4.225 -2.501 -12.052 1.00 97.56 74 ALA A CA 1
ATOM 570 C C . ALA A 1 74 ? 4.782 -1.084 -12.272 1.00 97.56 74 ALA A C 1
ATOM 572 O O . ALA A 1 74 ? 4.462 -0.177 -11.506 1.00 97.56 74 ALA A O 1
ATOM 573 N N . SER A 1 75 ? 5.550 -0.867 -13.345 1.00 96.94 75 SER A N 1
ATOM 574 C CA . SER A 1 75 ? 6.111 0.446 -13.673 1.00 96.94 75 SER A CA 1
ATOM 575 C C . SER A 1 75 ? 5.015 1.449 -13.985 1.00 96.94 75 SER A C 1
ATOM 577 O O . SER A 1 75 ? 5.040 2.541 -13.437 1.00 96.94 75 SER A O 1
ATOM 579 N N . LYS A 1 76 ? 4.010 1.067 -14.782 1.00 97.12 76 LYS A N 1
ATOM 580 C CA . LYS A 1 76 ? 2.880 1.944 -15.103 1.00 97.12 76 LYS A CA 1
ATOM 581 C C . LYS A 1 76 ? 2.113 2.380 -13.853 1.00 97.12 76 LYS A C 1
ATOM 583 O O . LYS A 1 76 ? 1.759 3.548 -13.734 1.00 97.12 76 LYS A O 1
ATOM 588 N N . LEU A 1 77 ? 1.865 1.459 -12.916 1.00 97.88 77 LEU A N 1
ATOM 589 C CA . LEU A 1 77 ? 1.247 1.796 -11.628 1.00 97.88 77 LEU A CA 1
ATOM 590 C C . LEU A 1 77 ? 2.113 2.780 -10.834 1.00 97.88 77 LEU A C 1
ATOM 592 O O . LEU A 1 77 ? 1.585 3.743 -10.283 1.00 97.88 77 LEU A O 1
ATOM 596 N N . TRP A 1 78 ? 3.429 2.555 -10.814 1.00 97.00 78 TRP A N 1
ATOM 597 C CA . TRP A 1 78 ? 4.380 3.441 -10.150 1.00 97.00 78 TRP A CA 1
ATOM 598 C C . TRP A 1 78 ? 4.389 4.843 -10.766 1.00 97.00 78 TRP A C 1
ATOM 600 O O . TRP A 1 78 ? 4.263 5.819 -10.036 1.00 97.00 78 TRP A O 1
ATOM 610 N N . ASP A 1 79 ? 4.494 4.953 -12.092 1.00 95.75 79 ASP A N 1
ATOM 611 C CA . ASP A 1 79 ? 4.544 6.233 -12.809 1.00 95.75 79 ASP A CA 1
ATOM 612 C C . ASP A 1 79 ? 3.286 7.071 -12.546 1.00 95.75 79 ASP A C 1
ATOM 614 O O . ASP A 1 79 ? 3.390 8.215 -12.107 1.00 95.75 79 ASP A O 1
ATOM 618 N N . ILE A 1 80 ? 2.097 6.464 -12.668 1.00 97.06 80 ILE A N 1
ATOM 619 C CA . ILE A 1 80 ? 0.822 7.131 -12.348 1.00 97.06 80 ILE A CA 1
ATOM 620 C C . ILE A 1 80 ? 0.791 7.576 -10.879 1.00 97.06 80 ILE A C 1
ATOM 622 O O . ILE A 1 80 ? 0.256 8.637 -10.551 1.00 97.06 80 ILE A O 1
ATOM 626 N N . ALA A 1 81 ? 1.340 6.770 -9.966 1.00 96.50 81 ALA A N 1
ATOM 627 C CA . ALA A 1 81 ? 1.404 7.143 -8.562 1.00 96.50 81 ALA A CA 1
ATOM 628 C C . ALA A 1 81 ? 2.292 8.371 -8.337 1.00 96.50 81 ALA A C 1
ATOM 630 O O . ALA A 1 81 ? 1.891 9.265 -7.598 1.00 96.50 81 ALA A O 1
ATOM 631 N N . MET A 1 82 ? 3.462 8.431 -8.980 1.00 95.19 82 MET A N 1
ATOM 632 C CA . MET A 1 82 ? 4.390 9.558 -8.853 1.00 95.19 82 MET A CA 1
ATOM 633 C C . MET A 1 82 ? 3.779 10.849 -9.405 1.00 95.19 82 MET A C 1
ATOM 635 O O . MET A 1 82 ? 3.747 11.845 -8.688 1.00 95.19 82 MET A O 1
ATOM 639 N N . GLU A 1 83 ? 3.178 10.807 -10.598 1.00 95.12 83 GLU A N 1
ATOM 640 C CA . GLU A 1 83 ? 2.475 11.956 -11.197 1.00 95.12 83 GLU A CA 1
ATOM 641 C C . GLU A 1 83 ? 1.346 12.494 -10.299 1.00 95.12 83 GLU A C 1
ATOM 643 O O . GLU A 1 83 ? 1.077 13.697 -10.236 1.00 95.12 83 GLU A O 1
ATOM 648 N N . ASN A 1 84 ? 0.651 11.601 -9.591 1.00 96.19 84 ASN A N 1
ATOM 649 C CA . ASN A 1 84 ? -0.396 11.983 -8.647 1.00 96.19 84 ASN A CA 1
ATOM 650 C C . ASN A 1 84 ? 0.172 12.524 -7.329 1.00 96.19 84 ASN A C 1
ATOM 652 O O . ASN A 1 84 ? -0.425 13.427 -6.741 1.00 96.19 84 ASN A O 1
ATOM 656 N N . MET A 1 85 ? 1.301 11.983 -6.870 1.00 93.88 85 MET A N 1
ATOM 657 C CA . MET A 1 85 ? 1.964 12.388 -5.632 1.00 93.88 85 MET A CA 1
ATOM 658 C C . MET A 1 85 ? 2.590 13.786 -5.750 1.00 93.88 85 MET A C 1
ATOM 660 O O . MET A 1 85 ? 2.520 14.565 -4.805 1.00 93.88 85 MET A O 1
ATOM 66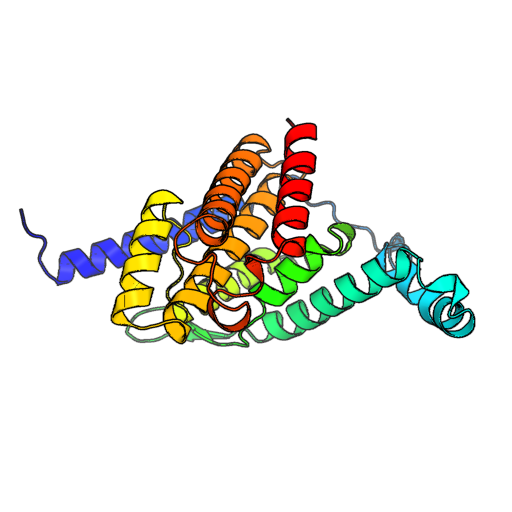4 N N . GLU A 1 86 ? 3.102 14.152 -6.929 1.00 91.75 86 GLU A N 1
ATOM 665 C CA . GLU A 1 86 ? 3.609 15.502 -7.240 1.00 91.75 86 GLU A CA 1
ATOM 666 C C . GLU A 1 86 ? 2.536 16.601 -7.128 1.00 91.75 86 GLU A C 1
ATOM 668 O O . GLU A 1 86 ? 2.848 17.782 -6.992 1.00 91.75 86 GLU A O 1
ATOM 673 N N . GLN A 1 87 ? 1.250 16.233 -7.152 1.00 93.31 87 GLN A N 1
ATOM 674 C CA . GLN A 1 87 ? 0.137 17.178 -7.016 1.00 93.31 87 GLN A CA 1
ATOM 675 C C . GLN A 1 87 ? -0.202 17.502 -5.555 1.00 93.31 87 GLN A C 1
ATOM 677 O O . GLN A 1 87 ? -1.181 18.219 -5.317 1.00 93.31 87 GLN A O 1
ATOM 682 N N . ILE A 1 88 ? 0.553 16.979 -4.581 1.00 93.25 88 ILE A N 1
ATOM 683 C CA . ILE A 1 88 ? 0.309 17.273 -3.174 1.00 93.25 88 ILE A CA 1
ATOM 684 C C . ILE A 1 88 ? 0.580 18.744 -2.859 1.00 93.25 88 ILE A C 1
ATOM 686 O O . ILE A 1 88 ? 1.556 19.348 -3.300 1.00 93.25 88 ILE A O 1
ATOM 690 N N . ARG A 1 89 ? -0.319 19.341 -2.085 1.00 92.25 89 ARG A N 1
ATOM 691 C CA . ARG A 1 89 ? -0.267 20.741 -1.678 1.00 92.25 89 ARG A CA 1
ATOM 692 C C . ARG A 1 89 ? -0.412 20.840 -0.180 1.00 92.25 89 ARG A C 1
ATOM 694 O O . ARG A 1 89 ? -1.274 20.197 0.417 1.00 92.25 89 ARG A O 1
ATOM 701 N N . GLU A 1 90 ? 0.412 21.693 0.399 1.00 91.44 90 GLU A N 1
ATOM 702 C CA . GLU A 1 90 ? 0.322 22.069 1.796 1.00 91.44 90 GLU A CA 1
ATOM 703 C C . GLU A 1 90 ? -0.601 23.281 1.935 1.00 91.44 90 GLU A C 1
ATOM 705 O O . GLU A 1 90 ? -0.468 24.271 1.216 1.00 91.44 90 GLU A O 1
ATOM 710 N N . MET A 1 91 ? -1.576 23.180 2.828 1.00 87.81 91 MET A N 1
ATOM 711 C CA . MET A 1 91 ? -2.561 24.215 3.104 1.00 87.81 91 MET A CA 1
ATOM 712 C C . MET A 1 91 ? -2.484 24.559 4.584 1.00 87.81 91 MET A C 1
ATOM 714 O O . MET A 1 91 ? -2.830 23.748 5.442 1.00 87.81 91 MET A O 1
ATOM 718 N N . VAL A 1 92 ? -2.038 25.774 4.888 1.00 86.69 92 VAL A N 1
ATOM 719 C CA . VAL A 1 92 ? -2.023 26.274 6.263 1.00 86.69 92 VAL A CA 1
ATOM 720 C C . VAL A 1 92 ? -3.442 26.682 6.637 1.00 86.69 92 VAL A C 1
ATOM 722 O O . VAL A 1 92 ? -4.034 27.558 6.005 1.00 86.69 92 VAL A O 1
ATOM 725 N N . THR A 1 93 ? -3.996 26.042 7.662 1.00 83.19 93 THR A N 1
ATOM 726 C CA . THR A 1 93 ? -5.316 26.367 8.209 1.00 83.19 93 THR A CA 1
ATOM 727 C C . THR A 1 93 ? -5.183 26.847 9.656 1.00 83.19 93 THR A C 1
ATOM 729 O O . THR A 1 93 ? -4.181 26.550 10.308 1.00 83.19 93 THR A O 1
ATOM 732 N N . PRO A 1 94 ? -6.196 27.533 10.220 1.00 82.88 94 PRO A N 1
ATOM 733 C CA . PRO A 1 94 ? -6.201 27.885 11.643 1.00 82.88 94 PRO A CA 1
ATOM 734 C C . PRO A 1 94 ? -6.105 26.680 12.597 1.00 82.88 94 PRO A C 1
ATOM 736 O O . PRO A 1 94 ? -5.769 26.857 13.761 1.00 82.88 94 PRO A O 1
ATOM 739 N N . MET A 1 95 ? -6.407 25.465 12.121 1.00 78.81 95 MET A N 1
ATOM 740 C CA . MET A 1 95 ? -6.335 24.211 12.887 1.00 78.81 95 MET A CA 1
ATOM 741 C C . MET A 1 95 ? -5.004 23.462 12.678 1.00 78.81 95 MET A C 1
ATOM 743 O O . MET A 1 95 ? -4.847 22.351 13.176 1.00 78.81 95 MET A O 1
ATOM 747 N N . GLY A 1 96 ? -4.062 24.048 11.932 1.00 80.81 96 GLY A N 1
ATOM 748 C CA . GLY A 1 96 ? -2.777 23.445 11.579 1.00 80.81 96 GLY A CA 1
ATOM 749 C C . GLY A 1 96 ? -2.620 23.187 10.081 1.00 80.81 96 GLY A C 1
ATOM 750 O O . GLY A 1 96 ? -3.429 23.619 9.251 1.00 80.81 96 GLY A O 1
ATOM 751 N N . THR A 1 97 ? -1.547 22.487 9.729 1.00 81.88 97 THR A N 1
ATOM 752 C CA . THR A 1 97 ? -1.245 22.116 8.346 1.00 81.88 97 THR A CA 1
ATOM 753 C C . THR A 1 97 ? -2.162 20.991 7.874 1.00 81.88 97 THR A C 1
ATOM 755 O O . THR A 1 97 ? -2.218 19.921 8.474 1.00 81.88 97 THR A O 1
ATOM 758 N N . MET A 1 98 ? -2.857 21.223 6.763 1.00 84.25 98 MET A N 1
ATOM 759 C CA . MET A 1 98 ? -3.593 20.202 6.026 1.00 84.25 98 MET A CA 1
ATOM 760 C C . MET A 1 98 ? -2.923 19.929 4.684 1.00 84.25 98 MET A C 1
ATOM 762 O O . MET A 1 98 ? -2.343 20.821 4.069 1.00 84.25 98 MET A O 1
ATOM 766 N N . TYR A 1 99 ? -3.069 18.704 4.192 1.00 89.75 99 TYR A N 1
ATOM 767 C CA . TYR A 1 99 ? -2.639 18.339 2.848 1.00 89.75 99 TYR A CA 1
ATOM 768 C C . TYR A 1 99 ? -3.846 18.238 1.914 1.00 89.75 99 TYR A C 1
ATOM 770 O O . TYR A 1 99 ? -4.948 17.876 2.327 1.00 89.75 99 TYR A O 1
ATOM 778 N N . GLY A 1 100 ? -3.648 18.582 0.647 1.00 90.62 100 GLY A N 1
ATOM 779 C CA . GLY A 1 100 ? -4.616 18.393 -0.430 1.00 90.62 100 GLY A CA 1
ATOM 780 C C . GLY A 1 100 ? -3.927 17.773 -1.637 1.00 90.62 100 GLY A C 1
ATOM 781 O O . GLY A 1 100 ? -2.760 18.054 -1.881 1.00 90.62 100 GLY A O 1
ATOM 782 N N . GLY A 1 101 ? -4.618 16.921 -2.388 1.00 93.75 101 GLY A N 1
ATOM 783 C CA . GLY A 1 101 ? -4.003 16.205 -3.504 1.00 93.75 101 GLY A CA 1
ATOM 784 C C . GLY A 1 101 ? -4.915 15.137 -4.093 1.00 93.75 101 GLY A C 1
ATOM 785 O O . GLY A 1 101 ? -6.114 15.082 -3.803 1.00 93.75 101 GLY A O 1
ATOM 786 N N . ARG A 1 102 ? -4.336 14.284 -4.938 1.00 96.38 102 ARG A N 1
ATOM 787 C CA . ARG A 1 102 ? -5.013 13.101 -5.476 1.00 96.38 102 ARG A CA 1
ATOM 788 C C . ARG A 1 102 ? -5.078 12.008 -4.406 1.00 96.38 102 ARG A C 1
ATOM 790 O O . ARG A 1 102 ? -4.160 11.864 -3.610 1.00 96.38 102 ARG A O 1
ATOM 797 N N . PHE A 1 103 ? -6.160 11.234 -4.396 1.00 95.38 103 PHE A N 1
ATOM 798 C CA . PHE A 1 103 ? -6.319 10.053 -3.537 1.00 95.38 103 PHE A CA 1
ATOM 799 C C . PHE A 1 103 ? -6.027 8.770 -4.325 1.00 95.38 103 PHE A C 1
ATOM 801 O O . PHE A 1 103 ? -6.065 8.783 -5.556 1.00 95.38 103 PHE A O 1
ATOM 808 N N . GLY A 1 104 ? -5.792 7.656 -3.627 1.00 96.62 104 GLY A N 1
ATOM 809 C CA . GLY A 1 104 ? -5.501 6.358 -4.238 1.00 96.62 104 GLY A CA 1
ATOM 810 C C . GLY A 1 104 ? -4.030 6.169 -4.615 1.00 96.62 104 GLY A C 1
ATOM 811 O O . GLY A 1 104 ? -3.678 5.152 -5.210 1.00 96.62 104 GLY A O 1
ATOM 812 N N . VAL A 1 105 ? -3.162 7.112 -4.249 1.00 97.50 105 VAL A N 1
ATOM 813 C CA . VAL A 1 105 ? -1.725 7.057 -4.529 1.00 97.50 105 VAL A CA 1
ATOM 814 C C . VAL A 1 105 ? -1.080 5.948 -3.710 1.00 97.50 105 VAL A C 1
ATOM 816 O O . VAL A 1 105 ? -0.343 5.137 -4.264 1.00 97.50 105 VAL A O 1
ATOM 819 N N . ILE A 1 106 ? -1.424 5.830 -2.423 1.00 97.44 106 ILE A N 1
ATOM 820 C CA . ILE A 1 106 ? -0.919 4.746 -1.564 1.00 97.44 106 ILE A CA 1
ATOM 821 C C . ILE A 1 106 ? -1.307 3.369 -2.122 1.00 97.44 106 ILE A C 1
ATOM 823 O O . ILE A 1 106 ? -0.494 2.441 -2.103 1.00 97.44 106 ILE A O 1
ATOM 827 N N . GLY A 1 107 ? -2.516 3.248 -2.680 1.00 97.75 107 GLY A N 1
ATOM 828 C CA . GLY A 1 107 ? -2.969 2.063 -3.411 1.00 97.75 107 GLY A CA 1
ATOM 829 C C . GLY A 1 107 ? -2.063 1.725 -4.594 1.00 97.75 107 GLY A C 1
ATOM 830 O O . GLY A 1 107 ? -1.530 0.620 -4.658 1.00 97.75 107 GLY A O 1
ATOM 831 N N . LEU A 1 108 ? -1.824 2.696 -5.478 1.00 98.19 108 LEU A N 1
ATOM 832 C CA . LEU A 1 108 ? -0.986 2.522 -6.668 1.00 98.19 108 LEU A CA 1
ATOM 833 C C . LEU A 1 108 ? 0.472 2.171 -6.328 1.00 98.19 108 LEU A C 1
ATOM 835 O O . LEU A 1 108 ? 1.021 1.240 -6.916 1.00 98.19 108 LEU A O 1
ATOM 839 N N . ILE A 1 109 ? 1.085 2.867 -5.360 1.00 97.06 109 ILE A N 1
ATOM 840 C CA . ILE A 1 109 ? 2.470 2.609 -4.924 1.00 97.06 109 ILE A CA 1
ATOM 841 C C . ILE A 1 109 ? 2.598 1.183 -4.389 1.00 97.06 109 ILE A C 1
ATOM 843 O O . ILE A 1 109 ? 3.480 0.430 -4.805 1.00 97.06 109 ILE A O 1
ATOM 847 N N . SER A 1 110 ? 1.712 0.795 -3.471 1.00 97.06 110 SER A N 1
ATOM 848 C CA . SER A 1 110 ? 1.778 -0.534 -2.863 1.00 97.06 110 SER A CA 1
ATOM 849 C C . SER A 1 110 ? 1.444 -1.644 -3.863 1.00 97.06 110 SER A C 1
ATOM 851 O O . SER A 1 110 ? 2.129 -2.665 -3.862 1.00 97.06 110 SER A O 1
ATOM 853 N N . ASP A 1 111 ? 0.484 -1.447 -4.774 1.00 97.81 111 ASP A N 1
ATOM 854 C CA . ASP A 1 111 ? 0.198 -2.411 -5.846 1.00 97.81 111 ASP A CA 1
ATOM 855 C C . ASP A 1 111 ? 1.388 -2.569 -6.806 1.00 97.81 111 ASP A C 1
ATOM 857 O O . ASP A 1 111 ? 1.698 -3.693 -7.211 1.00 97.81 111 ASP A O 1
ATOM 861 N N . ALA A 1 112 ? 2.092 -1.483 -7.141 1.00 97.62 112 ALA A N 1
ATOM 862 C CA . ALA A 1 112 ? 3.303 -1.540 -7.957 1.00 97.62 112 ALA A CA 1
ATOM 863 C C . ALA A 1 112 ? 4.390 -2.400 -7.291 1.00 97.62 112 ALA A C 1
ATOM 865 O O . ALA A 1 112 ? 4.920 -3.320 -7.915 1.00 97.62 112 ALA A O 1
ATOM 866 N N . VAL A 1 113 ? 4.663 -2.164 -6.003 1.00 96.00 113 VAL A N 1
ATOM 867 C CA . VAL A 1 113 ? 5.678 -2.903 -5.231 1.00 96.00 113 VAL A CA 1
ATOM 868 C C . VAL A 1 113 ? 5.296 -4.371 -5.025 1.00 96.00 113 VAL A C 1
ATOM 870 O O . VAL A 1 113 ? 6.145 -5.253 -5.168 1.00 96.00 113 VAL A O 1
ATOM 873 N N . LEU A 1 114 ? 4.025 -4.650 -4.719 1.00 96.06 114 LEU A N 1
ATOM 874 C CA . LEU A 1 114 ? 3.510 -6.016 -4.578 1.00 96.06 114 LEU A CA 1
ATOM 875 C C . LEU A 1 114 ? 3.580 -6.789 -5.902 1.00 96.06 114 LEU A C 1
ATOM 877 O O . LEU A 1 114 ? 3.792 -8.004 -5.890 1.00 96.06 114 LEU A O 1
ATOM 881 N N . THR A 1 115 ? 3.416 -6.093 -7.031 1.00 95.50 115 THR A N 1
ATOM 882 C CA . THR A 1 115 ? 3.531 -6.675 -8.374 1.00 95.50 115 THR A CA 1
ATOM 883 C C . THR A 1 115 ? 4.993 -6.976 -8.709 1.00 95.50 115 THR A C 1
ATOM 885 O O . THR A 1 115 ? 5.332 -8.127 -8.992 1.00 95.50 115 THR A O 1
ATOM 888 N N . ASP A 1 116 ? 5.878 -5.978 -8.628 1.00 94.94 116 ASP A N 1
ATOM 889 C CA . ASP A 1 116 ? 7.316 -6.162 -8.827 1.00 94.94 116 ASP A CA 1
ATOM 890 C C . ASP A 1 116 ? 8.138 -5.118 -8.057 1.00 94.94 116 ASP A C 1
ATOM 892 O O . ASP A 1 116 ? 8.225 -3.955 -8.439 1.00 94.94 116 ASP A O 1
ATOM 896 N N . GLN A 1 117 ? 8.812 -5.544 -6.989 1.00 92.75 117 GLN A N 1
ATOM 897 C CA . GLN A 1 117 ? 9.614 -4.666 -6.128 1.00 92.75 117 GLN A CA 1
ATOM 898 C C . GLN A 1 117 ? 10.753 -3.938 -6.863 1.00 92.75 117 GLN A C 1
ATOM 900 O O . GLN A 1 117 ? 11.260 -2.936 -6.352 1.00 92.75 117 GLN A O 1
ATOM 905 N N . ARG A 1 118 ? 11.174 -4.423 -8.042 1.00 91.50 118 ARG A N 1
ATOM 906 C CA . ARG A 1 118 ? 12.253 -3.807 -8.826 1.00 91.50 118 ARG A CA 1
ATOM 907 C C . ARG A 1 118 ? 11.854 -2.472 -9.434 1.00 91.50 118 ARG A C 1
ATOM 909 O O . ARG A 1 118 ? 12.746 -1.774 -9.885 1.00 91.50 118 ARG A O 1
ATOM 916 N N . VAL A 1 119 ? 10.567 -2.112 -9.463 1.00 93.75 119 VAL A N 1
ATOM 917 C CA . VAL A 1 119 ? 10.130 -0.794 -9.961 1.00 93.75 119 VAL A CA 1
ATOM 918 C C . VAL A 1 119 ? 10.220 0.303 -8.905 1.00 93.75 119 VAL A C 1
ATOM 920 O O . VAL A 1 119 ? 10.106 1.477 -9.243 1.00 93.75 119 VAL A O 1
ATOM 923 N N . PHE A 1 120 ? 10.426 -0.053 -7.636 1.00 91.56 120 PHE A N 1
ATOM 924 C CA . PHE A 1 120 ? 10.569 0.934 -6.574 1.00 91.56 120 PHE A CA 1
ATOM 925 C C . PHE A 1 120 ? 11.786 1.828 -6.826 1.00 91.56 120 PHE A C 1
ATOM 927 O O . PHE A 1 120 ? 12.907 1.335 -6.966 1.00 91.56 120 PHE A O 1
ATOM 934 N N . ARG A 1 121 ? 11.558 3.142 -6.830 1.00 88.69 121 ARG A N 1
ATOM 935 C CA . ARG A 1 121 ? 12.583 4.167 -7.044 1.00 88.69 121 ARG A CA 1
ATOM 936 C C . ARG A 1 121 ? 12.207 5.453 -6.319 1.00 88.69 121 ARG A C 1
ATOM 938 O O . ARG A 1 121 ? 11.068 5.893 -6.402 1.00 88.69 121 ARG A O 1
ATOM 945 N N . MET A 1 122 ? 13.160 6.059 -5.622 1.00 85.75 122 MET A N 1
ATOM 946 C CA . MET A 1 122 ? 12.957 7.359 -4.983 1.00 85.75 122 MET A CA 1
ATOM 947 C C . MET A 1 122 ? 13.310 8.453 -5.994 1.00 85.75 122 MET A C 1
ATOM 949 O O . MET A 1 122 ? 14.484 8.676 -6.290 1.00 85.75 122 MET A O 1
ATOM 953 N N . ASN A 1 123 ? 12.290 9.086 -6.572 1.00 75.19 123 ASN A N 1
ATOM 954 C CA . ASN A 1 123 ? 12.476 10.187 -7.513 1.00 75.19 123 ASN A CA 1
ATOM 955 C C . ASN A 1 123 ? 12.623 11.495 -6.726 1.00 75.19 123 ASN A C 1
ATOM 957 O O . ASN A 1 123 ? 11.635 11.998 -6.204 1.00 75.19 123 ASN A O 1
ATOM 961 N N . GLY A 1 124 ? 13.839 12.036 -6.652 1.00 75.81 124 GLY A N 1
ATOM 962 C CA . GLY A 1 124 ? 14.112 13.284 -5.930 1.00 75.81 124 GLY A CA 1
ATOM 963 C C . GLY A 1 124 ? 14.500 13.073 -4.465 1.00 75.81 124 GLY A C 1
ATOM 964 O O . GLY A 1 124 ? 14.323 11.996 -3.897 1.00 75.81 124 GLY A O 1
ATOM 965 N N . GLN A 1 125 ? 15.086 14.110 -3.861 1.00 75.88 125 GLN A N 1
ATOM 966 C CA . GLN A 1 125 ? 15.542 14.062 -2.465 1.00 75.88 125 GLN A CA 1
ATOM 967 C C . GLN A 1 125 ? 14.390 14.154 -1.456 1.00 75.88 125 GLN A C 1
ATOM 969 O O . GLN A 1 125 ? 14.531 13.710 -0.323 1.00 75.88 125 GLN A O 1
ATOM 974 N N . ASP A 1 126 ? 13.249 14.691 -1.876 1.00 85.25 126 ASP A N 1
ATOM 975 C CA . ASP A 1 126 ? 12.045 14.900 -1.076 1.00 85.25 126 ASP A CA 1
ATOM 976 C C . ASP A 1 126 ? 11.031 13.754 -1.206 1.00 85.25 126 ASP A C 1
ATOM 978 O O . ASP A 1 126 ? 9.963 13.817 -0.603 1.00 85.25 126 ASP A O 1
ATOM 982 N N . TRP A 1 127 ? 11.343 12.686 -1.955 1.00 88.44 127 TRP A N 1
ATOM 983 C CA . TRP A 1 127 ? 10.407 11.584 -2.214 1.00 88.44 127 TRP A CA 1
ATOM 984 C C . TRP A 1 127 ? 9.794 11.020 -0.928 1.00 88.44 127 TRP A C 1
ATOM 986 O O . TRP A 1 127 ? 8.587 10.789 -0.857 1.00 88.44 127 TRP A O 1
ATOM 996 N N . VAL A 1 128 ? 10.629 10.825 0.097 1.00 86.81 128 VAL A N 1
ATOM 997 C CA . VAL A 1 128 ? 10.199 10.302 1.397 1.00 86.81 128 VAL A CA 1
ATOM 998 C C . VAL A 1 128 ? 9.224 11.268 2.061 1.00 86.81 128 VAL A C 1
ATOM 1000 O O . VAL A 1 128 ? 8.161 10.842 2.507 1.00 86.81 128 VAL A O 1
ATOM 1003 N N . ASP A 1 129 ? 9.532 12.562 2.094 1.00 88.88 129 ASP A N 1
ATOM 1004 C CA . ASP A 1 129 ? 8.656 13.573 2.691 1.00 88.88 129 ASP A CA 1
ATOM 1005 C C . ASP A 1 129 ? 7.326 13.671 1.942 1.00 88.88 129 ASP A C 1
ATOM 1007 O O . ASP A 1 129 ? 6.259 13.683 2.556 1.00 88.88 129 ASP A O 1
ATOM 1011 N N . THR A 1 130 ? 7.364 13.668 0.613 1.00 91.56 130 THR A N 1
ATOM 1012 C CA . THR A 1 130 ? 6.168 13.726 -0.232 1.00 91.56 130 THR A CA 1
ATOM 1013 C C . THR A 1 130 ? 5.302 12.474 -0.051 1.00 91.56 130 THR A C 1
ATOM 1015 O O . THR A 1 130 ? 4.082 12.589 0.097 1.00 91.56 130 THR A O 1
ATOM 1018 N N . TYR A 1 131 ? 5.911 11.288 0.061 1.00 93.00 131 TYR A N 1
ATOM 1019 C CA . TYR A 1 131 ? 5.205 10.054 0.413 1.00 93.00 131 TYR A CA 1
ATOM 1020 C C . TYR A 1 131 ? 4.534 10.144 1.791 1.00 93.00 131 TYR A C 1
ATOM 1022 O O . TYR A 1 131 ? 3.381 9.738 1.931 1.00 93.00 131 TYR A O 1
ATOM 1030 N N . HIS A 1 132 ? 5.200 10.712 2.803 1.00 90.81 132 HIS A N 1
ATOM 1031 C CA . HIS A 1 132 ? 4.587 10.915 4.122 1.00 90.81 132 HIS A CA 1
ATOM 1032 C C . HIS A 1 132 ? 3.389 11.840 4.060 1.00 90.81 132 HIS A C 1
ATOM 1034 O O . HIS A 1 132 ? 2.331 11.494 4.577 1.00 90.81 132 HIS A O 1
ATOM 1040 N N . LYS A 1 133 ? 3.532 12.992 3.400 1.00 93.38 133 LYS A N 1
ATOM 1041 C CA . LYS A 1 133 ? 2.426 13.937 3.224 1.00 93.38 133 LYS A CA 1
ATOM 1042 C C . LYS A 1 133 ? 1.236 13.242 2.552 1.00 93.38 133 LYS A C 1
ATOM 1044 O O . LYS A 1 133 ? 0.096 13.407 2.990 1.00 93.38 133 LYS A O 1
ATOM 1049 N N . GLN A 1 134 ? 1.498 12.409 1.542 1.00 95.62 134 GLN A N 1
ATOM 1050 C CA . GLN A 1 134 ? 0.475 11.635 0.843 1.00 95.62 134 GLN A CA 1
ATOM 1051 C C . GLN A 1 134 ? -0.171 10.574 1.745 1.00 95.62 134 GLN A C 1
ATOM 1053 O O . GLN A 1 134 ? -1.396 10.440 1.765 1.00 95.62 134 GLN A O 1
ATOM 1058 N N . LEU A 1 135 ? 0.622 9.846 2.532 1.00 94.94 135 LEU A N 1
ATOM 1059 C CA . LEU A 1 135 ? 0.112 8.862 3.483 1.00 94.94 135 LEU A CA 1
ATOM 1060 C C . LEU A 1 135 ? -0.758 9.531 4.554 1.00 94.94 135 LEU A C 1
ATOM 1062 O O . LEU A 1 135 ? -1.854 9.036 4.808 1.00 94.94 135 LEU A O 1
ATOM 1066 N N . SER A 1 136 ? -0.329 10.670 5.108 1.00 93.06 136 SER A N 1
ATOM 1067 C CA . SER A 1 136 ? -1.091 11.458 6.086 1.00 93.06 136 SER A CA 1
ATOM 1068 C C . SER A 1 136 ? -2.395 12.012 5.498 1.00 93.06 136 SER A C 1
ATOM 1070 O O . SER A 1 136 ? -3.430 12.006 6.172 1.00 93.06 136 SER A O 1
ATOM 1072 N N . LEU A 1 137 ? -2.386 12.454 4.234 1.00 94.81 137 LEU A N 1
ATOM 1073 C CA . LEU A 1 137 ? -3.590 12.874 3.509 1.00 94.81 137 LEU A CA 1
ATOM 1074 C C . LEU A 1 137 ? -4.614 11.733 3.419 1.00 94.81 137 LEU A C 1
ATOM 1076 O O . LEU A 1 137 ? -5.772 11.887 3.821 1.00 94.81 137 LEU A O 1
ATOM 1080 N N . GLU A 1 138 ? -4.199 10.579 2.896 1.00 97.25 138 GLU A N 1
ATOM 1081 C CA . GLU A 1 138 ? -5.102 9.448 2.675 1.00 97.25 138 GLU A CA 1
ATOM 1082 C C . GLU A 1 138 ? -5.527 8.778 3.986 1.00 97.25 138 GLU A C 1
ATOM 1084 O O . GLU A 1 138 ? -6.679 8.357 4.112 1.00 97.25 138 GLU A O 1
ATOM 1089 N N . SER A 1 139 ? -4.647 8.715 4.988 1.00 95.50 139 SER A N 1
ATOM 1090 C CA . SER A 1 139 ? -4.976 8.158 6.300 1.00 95.50 139 SER A CA 1
ATOM 1091 C C . SER A 1 139 ? -5.996 9.016 7.032 1.00 95.50 139 SER A C 1
ATOM 1093 O O . SER A 1 139 ? -6.951 8.472 7.586 1.00 95.50 139 SER A O 1
ATOM 1095 N N . THR A 1 140 ? -5.840 10.342 6.995 1.00 92.12 140 THR A N 1
ATOM 1096 C CA . THR A 1 140 ? -6.775 11.282 7.625 1.00 92.12 140 THR A CA 1
ATOM 1097 C C . THR A 1 140 ? -8.127 11.230 6.931 1.00 92.12 140 THR A C 1
ATOM 1099 O O . THR A 1 140 ? -9.158 11.120 7.592 1.00 92.12 140 THR A O 1
ATOM 1102 N N . LYS A 1 141 ? -8.136 11.220 5.591 1.00 94.44 141 LYS A N 1
ATOM 1103 C CA . LYS A 1 141 ? -9.373 11.136 4.808 1.00 94.44 141 LYS A CA 1
ATOM 1104 C C . LYS A 1 141 ? -10.171 9.865 5.100 1.00 94.44 141 LYS A C 1
ATOM 1106 O O . LYS A 1 141 ? -11.397 9.926 5.161 1.00 94.44 141 LYS A O 1
ATOM 1111 N N . ASN A 1 142 ? -9.486 8.734 5.245 1.00 95.62 142 ASN A N 1
ATOM 1112 C CA . ASN A 1 142 ? -10.119 7.423 5.393 1.00 95.62 142 ASN A CA 1
ATOM 1113 C C . ASN A 1 142 ? -10.207 6.947 6.853 1.00 95.62 142 ASN A C 1
ATOM 1115 O O . ASN A 1 142 ? -10.714 5.859 7.113 1.00 95.62 142 ASN A O 1
ATOM 1119 N N . GLY A 1 143 ? -9.707 7.729 7.816 1.00 95.75 143 GLY A N 1
ATOM 1120 C CA . GLY A 1 143 ? -9.678 7.355 9.229 1.00 95.75 143 GLY A CA 1
ATOM 1121 C C . GLY A 1 143 ? -8.864 6.086 9.503 1.00 95.75 143 GLY A C 1
ATOM 1122 O O . GLY A 1 143 ? -9.307 5.248 10.292 1.00 95.75 143 GLY A O 1
ATOM 1123 N N . ALA A 1 144 ? -7.729 5.916 8.821 1.00 96.81 144 ALA A N 1
ATOM 1124 C CA . ALA A 1 144 ? -6.856 4.751 8.956 1.00 96.81 144 ALA A CA 1
ATOM 1125 C C . ALA A 1 144 ? -6.143 4.703 10.322 1.00 96.81 144 ALA A C 1
ATOM 1127 O O . ALA A 1 144 ? -6.007 5.709 11.019 1.00 96.81 144 ALA A O 1
ATOM 1128 N N . TRP A 1 145 ? -5.647 3.525 10.697 1.00 97.31 145 TRP A N 1
ATOM 1129 C CA . TRP A 1 145 ? -5.106 3.229 12.027 1.00 97.31 145 TRP A CA 1
ATOM 1130 C C . TRP A 1 145 ? -3.622 2.849 11.980 1.00 97.31 145 TRP A C 1
ATOM 1132 O O . TRP A 1 145 ? -3.203 1.846 12.553 1.00 97.31 145 TRP A O 1
ATOM 1142 N N . LEU A 1 146 ? -2.812 3.665 11.303 1.00 93.25 146 LEU A N 1
ATOM 1143 C CA . LEU A 1 146 ? -1.400 3.373 11.013 1.00 93.25 146 LEU A CA 1
ATOM 1144 C C . LEU A 1 146 ? -0.537 3.091 12.255 1.00 93.25 146 LEU A C 1
ATOM 1146 O O . LEU A 1 146 ? 0.445 2.361 12.160 1.00 93.25 146 LEU A O 1
ATOM 1150 N N . SER A 1 147 ? -0.908 3.633 13.413 1.00 88.81 147 SER A N 1
ATOM 1151 C CA . SER A 1 147 ? -0.150 3.500 14.668 1.00 88.81 147 SER A CA 1
ATOM 1152 C C . SER A 1 147 ? -0.753 2.501 15.658 1.00 88.81 147 SER A C 1
ATOM 1154 O O . SER A 1 147 ? -0.288 2.400 16.790 1.00 88.81 147 SER A O 1
ATOM 1156 N N . PHE A 1 148 ? -1.823 1.806 15.277 1.00 93.06 148 PHE A N 1
ATOM 1157 C CA . PHE A 1 148 ? -2.502 0.853 16.149 1.00 93.06 148 PHE A CA 1
ATOM 1158 C C . PHE A 1 148 ? -1.849 -0.526 16.049 1.00 93.06 148 PHE A C 1
ATOM 1160 O O . PHE A 1 148 ? -1.220 -0.864 15.051 1.00 93.06 148 PHE A O 1
ATOM 1167 N N . SER A 1 149 ? -2.030 -1.358 17.073 1.00 95.00 149 SER A N 1
ATOM 1168 C CA . SER A 1 149 ? -1.709 -2.780 16.956 1.00 95.00 149 SER A CA 1
ATOM 1169 C C . SER A 1 149 ? -2.731 -3.489 16.067 1.00 95.00 149 SER A C 1
ATOM 1171 O O . SER A 1 149 ? -3.886 -3.062 15.973 1.00 95.00 149 SER A O 1
ATOM 1173 N N . SER A 1 150 ? -2.345 -4.620 15.473 1.00 96.56 150 SER A N 1
ATOM 1174 C CA . SER A 1 150 ? -3.253 -5.490 14.709 1.00 96.56 150 SER A CA 1
ATOM 1175 C C . SER A 1 150 ? -4.542 -5.795 15.482 1.00 96.56 150 SER A C 1
ATOM 1177 O O . SER A 1 150 ? -5.634 -5.691 14.932 1.00 96.56 150 SER A O 1
ATOM 1179 N N . GLN A 1 151 ? -4.436 -6.093 16.778 1.00 97.50 151 GLN A N 1
ATOM 1180 C CA . GLN A 1 151 ? -5.574 -6.365 17.661 1.00 97.50 151 GLN A CA 1
ATOM 1181 C C . GLN A 1 151 ? -6.515 -5.166 17.806 1.00 97.50 151 GLN A C 1
ATOM 1183 O O . GLN A 1 151 ? -7.729 -5.310 17.655 1.00 97.50 151 GLN A O 1
ATOM 1188 N N . ALA A 1 152 ? -5.969 -3.970 18.032 1.00 97.06 152 ALA A N 1
ATOM 1189 C CA . ALA A 1 152 ? -6.786 -2.771 18.155 1.00 97.06 152 ALA A CA 1
ATOM 1190 C C . ALA A 1 152 ? -7.452 -2.394 16.819 1.00 97.06 152 ALA A C 1
ATOM 1192 O O . ALA A 1 152 ? -8.606 -1.962 16.812 1.00 97.06 152 ALA A O 1
ATOM 1193 N N . VAL A 1 153 ? -6.775 -2.623 15.685 1.00 98.12 153 VAL A N 1
ATOM 1194 C CA . VAL A 1 153 ? -7.373 -2.450 14.353 1.00 98.12 153 VAL A CA 1
ATOM 1195 C C . VAL A 1 153 ? -8.550 -3.400 14.150 1.00 98.12 153 VAL A C 1
ATOM 1197 O O . VAL A 1 153 ? -9.605 -2.947 13.718 1.00 98.12 153 VAL A O 1
ATOM 1200 N N . LYS A 1 154 ? -8.427 -4.687 14.502 1.00 98.44 154 LYS A N 1
ATOM 1201 C CA . LYS A 1 154 ? -9.538 -5.653 14.386 1.00 98.44 154 LYS A CA 1
ATOM 1202 C C . LYS A 1 154 ? -10.776 -5.197 15.156 1.00 98.44 154 LYS A C 1
ATOM 1204 O O . LYS A 1 154 ? -11.879 -5.228 14.615 1.00 98.44 154 LYS A O 1
ATOM 1209 N N . GLN A 1 155 ? -10.593 -4.741 16.397 1.00 98.00 155 GLN A N 1
ATOM 1210 C CA . GLN A 1 155 ? -11.692 -4.246 17.228 1.00 98.00 155 GLN A CA 1
ATOM 1211 C C . GLN A 1 155 ? -12.359 -3.016 16.600 1.00 98.00 155 GLN A C 1
ATOM 1213 O O . GLN A 1 155 ? -13.572 -3.008 16.400 1.00 98.00 155 GLN A O 1
ATOM 1218 N N . LYS A 1 156 ? -11.565 -2.002 16.238 1.00 98.06 156 LYS A N 1
ATOM 1219 C CA . LYS A 1 156 ? -12.077 -0.764 15.635 1.00 98.06 156 LYS A CA 1
ATOM 1220 C C . LYS A 1 156 ? -12.720 -0.985 14.275 1.00 98.06 156 LYS A C 1
ATOM 1222 O O . LYS A 1 156 ? -13.675 -0.297 13.930 1.00 98.06 156 LYS A O 1
ATOM 1227 N N . ALA A 1 157 ? -12.213 -1.942 13.507 1.00 98.19 157 ALA A N 1
ATOM 1228 C CA . ALA A 1 157 ? -12.778 -2.282 12.218 1.00 98.19 157 ALA A CA 1
ATOM 1229 C C . ALA A 1 157 ? -14.171 -2.902 12.355 1.00 98.19 157 ALA A C 1
ATOM 1231 O O . ALA A 1 157 ? -15.073 -2.502 11.627 1.00 98.19 157 ALA A O 1
ATOM 1232 N N . LEU A 1 158 ? -14.377 -3.818 13.308 1.00 98.31 158 LEU A N 1
ATOM 1233 C CA . LEU A 1 158 ? -15.709 -4.367 13.584 1.00 98.31 158 LEU A CA 1
ATOM 1234 C C . LEU A 1 158 ? -16.682 -3.293 14.073 1.00 98.31 158 LEU A C 1
ATOM 1236 O O . LEU A 1 158 ? -17.804 -3.220 13.581 1.00 98.31 158 LEU A O 1
ATOM 1240 N N . GLU A 1 159 ? -16.239 -2.445 14.999 1.00 98.25 159 GLU A N 1
ATOM 1241 C CA . GLU A 1 159 ? -17.038 -1.331 15.514 1.00 98.25 159 GLU A CA 1
ATOM 1242 C C . GLU A 1 159 ? -17.461 -0.382 14.382 1.00 98.25 159 GLU A C 1
ATOM 1244 O O . GLU A 1 159 ? -18.652 -0.147 14.176 1.00 98.25 159 GLU A O 1
ATOM 1249 N N . ARG A 1 160 ? -16.505 0.092 13.572 1.00 98.38 160 ARG A N 1
ATOM 1250 C CA . ARG A 1 160 ? -16.790 0.973 12.431 1.00 98.38 160 ARG A CA 1
ATOM 1251 C C . ARG A 1 160 ? -17.677 0.296 11.391 1.00 98.38 160 ARG A C 1
ATOM 1253 O O . ARG A 1 160 ? -18.559 0.941 10.838 1.00 98.38 160 ARG A O 1
ATOM 1260 N N . GLN A 1 161 ? -17.482 -0.992 11.126 1.00 98.00 161 GLN A N 1
ATOM 1261 C CA . GLN A 1 161 ? -18.336 -1.727 10.197 1.00 98.00 161 GLN A CA 1
ATOM 1262 C C . GLN A 1 161 ? -19.797 -1.751 10.668 1.00 98.00 161 GLN A C 1
ATOM 1264 O O . GLN A 1 161 ? -20.695 -1.569 9.851 1.00 98.00 161 GLN A O 1
ATOM 1269 N N . GLN A 1 162 ? -20.040 -1.975 11.962 1.00 97.38 162 GLN A N 1
ATOM 1270 C CA . GLN A 1 162 ? -21.392 -2.030 12.526 1.00 97.38 162 GLN A CA 1
ATOM 1271 C C . GLN A 1 162 ? -22.070 -0.658 12.553 1.00 97.38 162 GLN A C 1
ATOM 1273 O O . GLN A 1 162 ? -23.270 -0.571 12.306 1.00 97.38 162 GLN A O 1
ATOM 1278 N N . LEU A 1 163 ? -21.309 0.399 12.849 1.00 98.06 163 LEU A N 1
ATOM 1279 C CA . LEU A 1 163 ? -21.843 1.752 13.014 1.00 98.06 163 LEU A CA 1
ATOM 1280 C C . LEU A 1 163 ? -21.958 2.526 11.695 1.00 98.06 163 LEU A C 1
ATOM 1282 O O . LEU A 1 163 ? -22.922 3.257 11.491 1.00 98.06 163 LEU A O 1
ATOM 1286 N N . GLU A 1 164 ? -20.976 2.380 10.806 1.00 97.88 164 GLU A N 1
ATOM 1287 C CA . GLU A 1 164 ? -20.804 3.227 9.617 1.00 97.88 164 GLU A CA 1
ATOM 1288 C C . GLU A 1 164 ? -20.837 2.430 8.298 1.00 97.88 164 GLU A C 1
ATOM 1290 O O . GLU A 1 164 ? -20.883 3.011 7.212 1.00 97.88 164 GLU A O 1
ATOM 1295 N N . GLY A 1 165 ? -20.825 1.095 8.363 1.00 97.56 165 GLY A N 1
ATOM 1296 C CA . GLY A 1 165 ? -20.906 0.223 7.194 1.00 97.56 165 GLY A CA 1
ATOM 1297 C C . GLY A 1 165 ? -19.600 0.068 6.403 1.00 97.56 165 GLY A C 1
ATOM 1298 O O . GLY A 1 165 ? -18.524 0.560 6.761 1.00 97.56 165 GLY A O 1
ATOM 1299 N N . TRP A 1 166 ? -19.697 -0.657 5.284 1.00 97.94 166 TRP A N 1
ATOM 1300 C CA . TRP A 1 166 ? -18.549 -1.050 4.458 1.00 97.94 166 TRP A CA 1
ATOM 1301 C C . TRP A 1 166 ? -17.810 0.121 3.818 1.00 97.94 166 TRP A C 1
ATOM 1303 O O . TRP A 1 166 ? -16.580 0.117 3.774 1.00 97.94 166 TRP A O 1
ATOM 1313 N N . SER A 1 167 ? -18.534 1.147 3.367 1.00 97.31 167 SER A N 1
ATOM 1314 C CA . SER A 1 167 ? -17.940 2.330 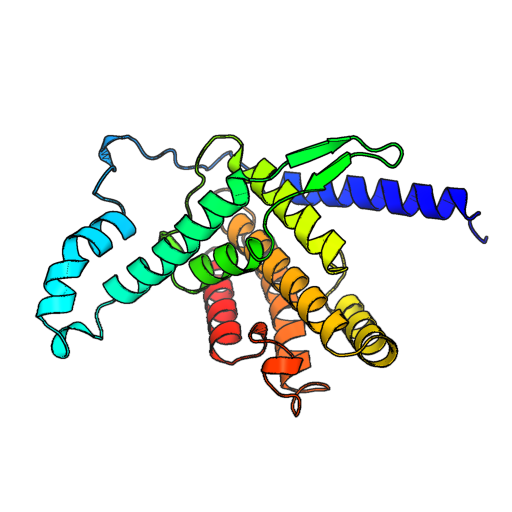2.736 1.00 97.31 167 SER A CA 1
ATOM 1315 C C . SER A 1 167 ? -16.983 3.087 3.656 1.00 97.31 167 SER A C 1
ATOM 1317 O O . SER A 1 167 ? -16.082 3.748 3.149 1.00 97.31 167 SER A O 1
ATOM 1319 N N . ALA A 1 168 ? -17.150 2.970 4.977 1.00 97.94 168 ALA A N 1
ATOM 1320 C CA . ALA A 1 168 ? -16.282 3.595 5.968 1.00 97.94 168 ALA A CA 1
ATOM 1321 C C . ALA A 1 168 ? -15.129 2.676 6.406 1.00 97.94 168 ALA A C 1
ATOM 1323 O O . ALA A 1 168 ? -13.972 3.095 6.436 1.00 97.94 168 ALA A O 1
ATOM 1324 N N . VAL A 1 169 ? -15.411 1.408 6.733 1.00 98.44 169 VAL A N 1
ATOM 1325 C CA . VAL A 1 169 ? -14.374 0.484 7.236 1.00 98.44 169 VAL A CA 1
ATOM 1326 C C . VAL A 1 169 ? -13.406 0.026 6.143 1.00 98.44 169 VAL A C 1
ATOM 1328 O O . VAL A 1 169 ? -12.203 -0.044 6.391 1.00 98.44 169 VAL A O 1
ATOM 1331 N N . ARG A 1 170 ? -13.894 -0.251 4.927 1.00 98.06 170 ARG A N 1
ATOM 1332 C CA . ARG A 1 170 ? -13.080 -0.785 3.827 1.00 98.06 170 ARG A CA 1
ATOM 1333 C C . ARG A 1 170 ? -11.874 0.106 3.506 1.00 98.06 170 ARG A C 1
ATOM 1335 O O . ARG A 1 170 ? -10.758 -0.406 3.564 1.00 98.06 170 ARG A O 1
ATOM 1342 N N . PRO A 1 171 ? -12.038 1.410 3.200 1.00 98.12 171 PRO A N 1
ATOM 1343 C CA . PRO A 1 171 ? -10.890 2.262 2.897 1.00 98.12 171 PRO A CA 1
ATOM 1344 C C . PRO A 1 171 ? -9.976 2.485 4.113 1.00 98.12 171 PRO A C 1
ATOM 1346 O O . PRO A 1 171 ? -8.765 2.601 3.947 1.00 98.12 171 PRO A O 1
ATOM 1349 N N . ALA A 1 172 ? -10.517 2.492 5.338 1.00 98.31 172 ALA A N 1
ATOM 1350 C CA . ALA A 1 172 ? -9.711 2.630 6.550 1.00 98.31 172 ALA A CA 1
ATOM 1351 C C . ALA A 1 172 ? -8.727 1.462 6.715 1.00 98.31 172 ALA A C 1
ATOM 1353 O O . ALA A 1 172 ? -7.540 1.668 6.977 1.00 98.31 172 ALA A O 1
ATOM 1354 N N . VAL A 1 173 ? -9.212 0.229 6.540 1.00 98.50 173 VAL A N 1
ATOM 1355 C CA . VAL A 1 173 ? -8.392 -0.984 6.650 1.00 98.50 173 VAL A CA 1
ATOM 1356 C C . VAL A 1 173 ? -7.429 -1.100 5.471 1.00 98.50 173 VAL A C 1
ATOM 1358 O O . VAL A 1 173 ? -6.267 -1.433 5.688 1.00 98.50 173 VAL A O 1
ATOM 1361 N N . ASP A 1 174 ? -7.880 -0.773 4.256 1.00 98.44 174 ASP A N 1
ATOM 1362 C CA . ASP A 1 174 ? -7.048 -0.767 3.047 1.00 98.44 174 ASP A CA 1
ATOM 1363 C C . ASP A 1 174 ? -5.807 0.120 3.216 1.00 98.44 174 ASP A C 1
ATOM 1365 O O . ASP A 1 174 ? -4.681 -0.370 3.116 1.00 98.44 174 ASP A O 1
ATOM 1369 N N . ILE A 1 175 ? -5.995 1.388 3.600 1.00 98.31 175 ILE A N 1
ATOM 1370 C CA . ILE A 1 175 ? -4.881 2.316 3.839 1.00 98.31 175 ILE A CA 1
ATOM 1371 C C . ILE A 1 175 ? -4.025 1.879 5.032 1.00 98.31 175 ILE A C 1
ATOM 1373 O O . ILE A 1 175 ? -2.802 2.002 4.975 1.00 98.31 175 ILE A O 1
ATOM 1377 N N . THR A 1 176 ? -4.628 1.325 6.090 1.00 98.44 176 THR A N 1
ATOM 1378 C CA . THR A 1 176 ? -3.870 0.827 7.253 1.00 98.44 176 THR A CA 1
ATOM 1379 C C . THR A 1 176 ? -2.893 -0.274 6.846 1.00 98.44 176 THR A C 1
ATOM 1381 O O . THR A 1 176 ? -1.698 -0.178 7.122 1.00 98.44 176 THR A O 1
ATOM 1384 N N . VAL A 1 177 ? -3.387 -1.301 6.146 1.00 98.56 177 VAL A N 1
ATOM 1385 C CA . VAL A 1 177 ? -2.565 -2.433 5.706 1.00 98.56 177 VAL A CA 1
ATOM 1386 C C . VAL A 1 177 ? -1.512 -1.963 4.709 1.00 98.56 177 VAL A C 1
ATOM 1388 O O . VAL A 1 177 ? -0.340 -2.277 4.883 1.00 98.56 177 VAL A O 1
ATOM 1391 N N . ARG A 1 178 ? -1.884 -1.172 3.698 1.00 98.19 178 ARG A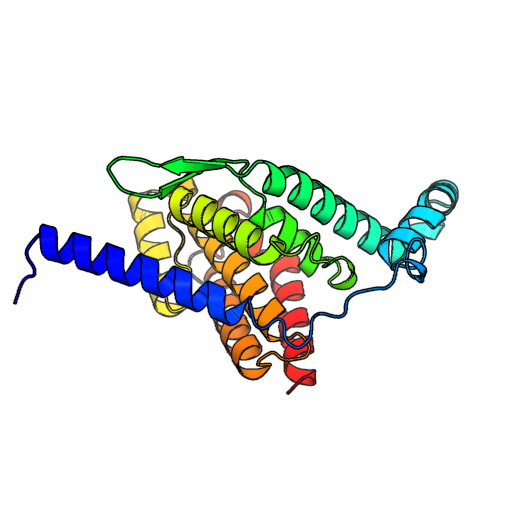 N 1
ATOM 1392 C CA . ARG A 1 178 ? -0.940 -0.690 2.674 1.00 98.19 178 ARG A CA 1
ATOM 1393 C C . ARG A 1 178 ? 0.149 0.215 3.251 1.00 98.19 178 ARG A C 1
ATOM 1395 O O . ARG A 1 178 ? 1.309 0.080 2.864 1.00 98.19 178 ARG A O 1
ATOM 1402 N N . GLY A 1 179 ? -0.191 1.067 4.218 1.00 96.50 179 GLY A N 1
ATOM 1403 C CA . GLY A 1 179 ? 0.784 1.872 4.953 1.00 96.50 179 GLY A CA 1
ATOM 1404 C C . GLY A 1 179 ? 1.789 1.009 5.724 1.00 96.50 179 GLY A C 1
ATOM 1405 O O . GLY A 1 179 ? 2.993 1.253 5.649 1.00 96.50 179 GLY A O 1
ATOM 1406 N N . TRP A 1 180 ? 1.324 -0.051 6.396 1.00 97.44 180 TRP A N 1
ATOM 1407 C CA . TRP A 1 180 ? 2.211 -1.022 7.050 1.00 97.44 180 TRP A CA 1
ATOM 1408 C C . TRP A 1 180 ? 3.092 -1.777 6.060 1.00 97.44 180 TRP A C 1
ATOM 1410 O O . TRP A 1 180 ? 4.278 -1.941 6.325 1.00 97.44 180 TRP A O 1
ATOM 1420 N N . LEU A 1 181 ? 2.553 -2.195 4.912 1.00 96.81 181 LEU A N 1
ATOM 1421 C CA . LEU A 1 181 ? 3.333 -2.889 3.885 1.00 96.81 181 LEU A CA 1
ATOM 1422 C C . LEU A 1 181 ? 4.488 -2.034 3.375 1.00 96.81 181 LEU A C 1
ATOM 1424 O O . LEU A 1 181 ? 5.610 -2.522 3.293 1.00 96.81 181 LEU A O 1
ATOM 1428 N N . MET A 1 182 ? 4.237 -0.760 3.076 1.00 94.75 182 MET A N 1
ATOM 1429 C CA . MET A 1 182 ? 5.291 0.140 2.614 1.00 94.75 182 MET A CA 1
ATOM 1430 C C . MET A 1 182 ? 6.321 0.436 3.707 1.00 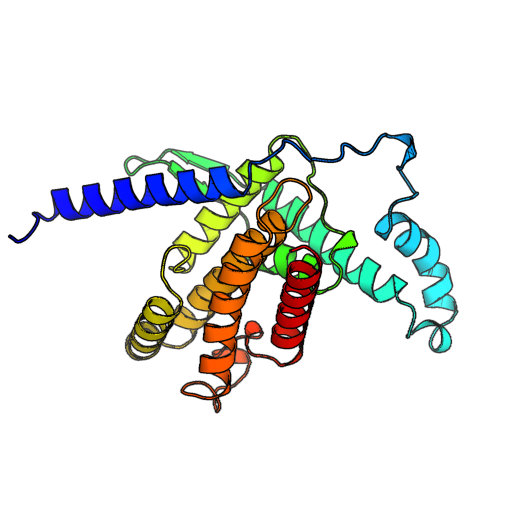94.75 182 MET A C 1
ATOM 1432 O O . MET A 1 182 ? 7.513 0.464 3.413 1.00 94.75 182 MET A O 1
ATOM 1436 N N . ARG A 1 183 ? 5.898 0.579 4.971 1.00 92.62 183 ARG A N 1
ATOM 1437 C CA . ARG A 1 183 ? 6.826 0.722 6.105 1.00 92.62 183 ARG A CA 1
ATOM 1438 C C . ARG A 1 183 ? 7.712 -0.517 6.272 1.00 92.62 183 ARG A C 1
ATOM 1440 O O . ARG A 1 183 ? 8.924 -0.383 6.389 1.00 92.62 183 ARG A O 1
ATOM 1447 N N . ALA A 1 184 ? 7.126 -1.715 6.233 1.00 93.50 184 ALA A N 1
ATOM 1448 C CA . ALA A 1 184 ? 7.868 -2.975 6.311 1.00 93.50 184 ALA A CA 1
ATOM 1449 C C . ALA A 1 184 ? 8.837 -3.138 5.134 1.00 93.50 184 ALA A C 1
ATOM 1451 O O . ALA A 1 184 ? 9.990 -3.521 5.308 1.00 93.50 184 ALA A O 1
ATOM 1452 N N . PHE A 1 185 ? 8.382 -2.803 3.928 1.00 92.12 185 PHE A N 1
ATOM 1453 C CA . PHE A 1 185 ? 9.194 -2.863 2.723 1.00 92.12 185 PHE A CA 1
ATOM 1454 C C . PHE A 1 185 ? 10.426 -1.963 2.799 1.00 92.12 185 PHE A C 1
ATOM 1456 O O . PHE A 1 185 ? 11.521 -2.412 2.466 1.00 92.12 185 PHE A O 1
ATOM 1463 N N . SER A 1 186 ? 10.265 -0.730 3.276 1.00 88.19 186 SER A N 1
ATOM 1464 C CA . SER A 1 186 ? 11.383 0.190 3.481 1.00 88.19 186 SER A CA 1
ATOM 1465 C C . SER A 1 186 ? 12.330 -0.282 4.583 1.00 88.19 186 SER A C 1
ATOM 1467 O O . SER A 1 186 ? 13.539 -0.259 4.379 1.00 88.19 186 SER A O 1
ATOM 1469 N N . ALA A 1 187 ? 11.804 -0.805 5.697 1.00 87.88 187 ALA A N 1
ATOM 1470 C CA . ALA A 1 187 ? 12.620 -1.368 6.775 1.00 87.88 187 ALA A CA 1
ATOM 1471 C C . ALA A 1 187 ? 13.445 -2.593 6.332 1.00 87.88 187 ALA A C 1
ATOM 1473 O O . ALA A 1 187 ? 14.452 -2.904 6.952 1.00 87.88 187 ALA A O 1
ATOM 1474 N N . ASN A 1 188 ? 13.059 -3.277 5.249 1.00 86.88 188 ASN A N 1
ATOM 1475 C CA . ASN A 1 188 ? 13.817 -4.403 4.697 1.00 86.88 188 ASN A CA 1
ATOM 1476 C C . ASN A 1 188 ? 14.888 -4.012 3.665 1.00 86.88 188 ASN A C 1
ATOM 1478 O O . ASN A 1 188 ? 15.463 -4.880 3.004 1.00 86.88 188 ASN A O 1
ATOM 1482 N N . ARG A 1 189 ? 15.104 -2.719 3.419 1.00 83.06 189 ARG A N 1
ATOM 1483 C CA . ARG A 1 189 ? 16.141 -2.267 2.485 1.00 83.06 189 ARG A CA 1
ATOM 1484 C C . ARG A 1 189 ? 17.525 -2.349 3.134 1.00 83.06 189 ARG A C 1
ATOM 1486 O O . ARG A 1 189 ? 17.611 -2.416 4.360 1.00 83.06 189 ARG A O 1
ATOM 1493 N N . PRO A 1 190 ? 18.615 -2.353 2.336 1.00 76.06 190 PRO A N 1
ATOM 1494 C CA . PRO A 1 190 ? 19.958 -2.208 2.888 1.00 76.06 190 PRO A CA 1
ATOM 1495 C C . PRO A 1 190 ? 19.980 -1.037 3.874 1.00 76.06 190 PRO A C 1
ATOM 1497 O O . PRO A 1 190 ? 19.405 0.004 3.571 1.00 76.06 190 PRO A O 1
ATOM 1500 N N . GLY A 1 191 ? 20.559 -1.232 5.059 1.00 71.81 191 GLY A N 1
ATOM 1501 C CA . GLY A 1 191 ? 20.553 -0.231 6.132 1.00 71.81 191 GLY A CA 1
ATOM 1502 C C . GLY A 1 191 ? 19.396 -0.273 7.112 1.00 71.81 191 GLY A C 1
ATOM 1503 O O . GLY A 1 191 ? 19.542 0.260 8.201 1.00 71.81 191 GLY A O 1
ATOM 1504 N N . GLY A 1 192 ? 18.281 -0.902 6.749 1.00 81.50 192 GLY A N 1
ATOM 1505 C CA . GLY A 1 192 ? 17.109 -0.978 7.608 1.00 81.50 192 GLY A CA 1
ATOM 1506 C C . GLY A 1 192 ? 17.197 -2.062 8.684 1.00 81.50 192 GLY A C 1
ATOM 1507 O O . GLY A 1 192 ? 18.243 -2.665 8.932 1.00 81.50 192 GLY A O 1
ATOM 1508 N N . ASP A 1 193 ? 16.046 -2.338 9.296 1.00 86.50 193 ASP A N 1
ATOM 1509 C CA . ASP A 1 193 ? 15.849 -3.397 10.283 1.00 86.50 193 ASP A CA 1
ATOM 1510 C C . ASP A 1 193 ? 14.920 -4.502 9.724 1.00 86.50 193 ASP A C 1
ATOM 1512 O O . ASP A 1 193 ? 13.685 -4.400 9.794 1.00 86.50 193 ASP A O 1
ATOM 1516 N N . PRO A 1 194 ? 15.493 -5.606 9.205 1.00 88.50 194 PRO A N 1
ATOM 1517 C CA . PRO A 1 194 ? 14.728 -6.761 8.738 1.00 88.50 194 PRO A CA 1
ATOM 1518 C C . PRO A 1 194 ? 13.822 -7.392 9.812 1.00 88.50 194 PRO A C 1
ATOM 1520 O O . PRO A 1 194 ? 12.775 -7.956 9.482 1.00 88.50 194 PRO A O 1
ATOM 1523 N N . ARG A 1 195 ? 14.149 -7.276 11.109 1.00 90.62 195 ARG A N 1
ATOM 1524 C CA . ARG A 1 195 ? 13.303 -7.802 12.201 1.00 90.62 195 ARG A CA 1
ATOM 1525 C C . ARG A 1 195 ? 12.076 -6.925 12.427 1.00 90.62 195 ARG A C 1
ATOM 1527 O O . ARG A 1 195 ? 10.976 -7.451 12.637 1.00 90.62 195 ARG A O 1
ATOM 1534 N N . LEU A 1 196 ? 12.240 -5.605 12.347 1.00 91.25 196 LEU A N 1
ATOM 1535 C CA . LEU A 1 196 ? 11.118 -4.666 12.340 1.00 91.25 196 LEU A CA 1
ATOM 1536 C C . LEU A 1 196 ? 10.206 -4.931 11.135 1.00 91.25 196 LEU A C 1
ATOM 1538 O O . LEU A 1 196 ? 8.991 -5.049 11.302 1.00 91.25 196 LEU A O 1
ATOM 1542 N N . SER A 1 197 ? 10.791 -5.111 9.948 1.00 92.94 197 SER A N 1
ATOM 1543 C CA . SER A 1 197 ? 10.068 -5.495 8.729 1.00 92.94 197 SER A CA 1
ATOM 1544 C C . SER A 1 197 ? 9.210 -6.752 8.932 1.00 92.94 197 SER A C 1
ATOM 1546 O O . SER A 1 197 ? 8.000 -6.720 8.687 1.00 92.94 197 SER A O 1
ATOM 1548 N N . LEU A 1 198 ? 9.788 -7.836 9.468 1.00 96.00 198 LEU A N 1
ATOM 1549 C CA . LEU A 1 198 ? 9.051 -9.067 9.779 1.00 96.00 198 LEU A CA 1
ATOM 1550 C C . LEU A 1 198 ? 7.885 -8.830 10.739 1.00 96.00 198 LEU A C 1
ATOM 1552 O O . LEU A 1 198 ? 6.780 -9.304 10.483 1.00 96.00 198 LEU A O 1
ATOM 1556 N N . THR A 1 199 ? 8.119 -8.064 11.805 1.00 96.12 199 THR A N 1
ATOM 1557 C CA . THR A 1 199 ? 7.098 -7.753 12.815 1.00 96.12 199 THR A CA 1
ATOM 1558 C C . THR A 1 199 ? 5.910 -7.014 12.196 1.00 96.12 199 THR A C 1
ATOM 1560 O O . THR A 1 199 ? 4.752 -7.330 12.478 1.00 96.12 199 THR A O 1
ATOM 1563 N N . ILE A 1 200 ? 6.178 -6.051 11.311 1.00 96.88 200 ILE A N 1
ATOM 1564 C CA . ILE A 1 200 ? 5.130 -5.282 10.634 1.00 96.88 200 ILE A CA 1
ATOM 1565 C C . ILE A 1 200 ? 4.383 -6.156 9.613 1.00 96.88 200 ILE A C 1
ATOM 1567 O O . ILE A 1 200 ? 3.151 -6.107 9.556 1.00 96.88 200 ILE A O 1
ATOM 1571 N N . TYR A 1 201 ? 5.083 -7.000 8.843 1.00 98.00 201 TYR A N 1
ATOM 1572 C CA . TYR A 1 201 ? 4.422 -7.958 7.949 1.00 98.00 201 TYR A CA 1
ATOM 1573 C C . TYR A 1 201 ? 3.554 -8.963 8.708 1.00 98.00 201 TYR A C 1
ATOM 1575 O O . TYR A 1 201 ? 2.462 -9.288 8.238 1.00 98.00 201 TYR A O 1
ATOM 1583 N N . ASP A 1 202 ? 4.000 -9.437 9.872 1.00 98.25 202 ASP A N 1
ATOM 1584 C CA . ASP A 1 202 ? 3.215 -10.323 10.730 1.00 98.25 202 ASP A CA 1
ATOM 1585 C C . ASP A 1 202 ? 1.924 -9.643 11.189 1.00 98.25 202 ASP A C 1
ATOM 1587 O O . ASP A 1 202 ? 0.848 -10.219 11.024 1.00 98.25 202 ASP A O 1
ATOM 1591 N N . ALA A 1 203 ? 1.994 -8.387 11.641 1.00 98.12 203 ALA A N 1
ATOM 1592 C CA . ALA A 1 203 ? 0.811 -7.611 12.011 1.00 98.12 203 ALA A CA 1
ATOM 1593 C C . ALA A 1 203 ? -0.168 -7.424 10.833 1.00 98.12 203 ALA A C 1
ATOM 1595 O O . ALA A 1 203 ? -1.383 -7.583 11.000 1.00 98.12 203 ALA A O 1
ATOM 1596 N N . ALA A 1 204 ? 0.341 -7.132 9.631 1.00 98.38 204 ALA A N 1
ATOM 1597 C CA . ALA A 1 204 ? -0.480 -7.009 8.426 1.00 98.38 204 ALA A CA 1
ATOM 1598 C C . ALA A 1 204 ? -1.158 -8.342 8.064 1.00 98.38 204 ALA A C 1
ATOM 1600 O O . ALA A 1 204 ? -2.374 -8.395 7.868 1.00 98.38 204 ALA A O 1
ATOM 1601 N N . LEU A 1 205 ? -0.400 -9.443 8.031 1.00 98.69 205 LEU A N 1
ATOM 1602 C CA . LEU A 1 205 ? -0.931 -10.780 7.751 1.00 98.69 205 LEU A CA 1
ATOM 1603 C C . LEU A 1 205 ? -1.946 -11.233 8.797 1.00 98.69 205 LEU A C 1
ATOM 1605 O O . LEU A 1 205 ? -2.895 -11.940 8.460 1.00 98.69 205 LEU A O 1
ATOM 1609 N N . GLU A 1 206 ? -1.776 -10.827 10.049 1.00 98.44 206 GLU A N 1
ATOM 1610 C CA . GLU A 1 206 ? -2.713 -11.129 11.118 1.00 98.44 206 GLU A CA 1
ATOM 1611 C C . GLU A 1 206 ? -4.104 -10.537 10.843 1.00 98.44 206 GLU A C 1
ATOM 1613 O O . GLU A 1 206 ? -5.106 -11.234 11.008 1.00 98.44 206 GLU A O 1
ATOM 1618 N N . ILE A 1 207 ? -4.179 -9.285 10.370 1.00 98.44 207 ILE A N 1
ATOM 1619 C CA . ILE A 1 207 ? -5.439 -8.654 9.942 1.00 98.44 207 ILE A CA 1
ATOM 1620 C C . ILE A 1 207 ? -6.001 -9.368 8.713 1.00 98.44 207 ILE A C 1
ATOM 1622 O O . ILE A 1 207 ? -7.180 -9.726 8.694 1.00 98.44 207 ILE A O 1
ATOM 1626 N N . LEU A 1 208 ? -5.164 -9.602 7.699 1.00 98.50 208 LEU A N 1
ATOM 1627 C CA . LEU A 1 208 ? -5.587 -10.214 6.437 1.00 98.50 208 LEU A CA 1
ATOM 1628 C C . LEU A 1 208 ? -6.166 -11.619 6.646 1.00 98.50 208 LEU A C 1
ATOM 1630 O O . LEU A 1 208 ? -7.233 -11.942 6.123 1.00 98.50 208 LEU A O 1
ATOM 1634 N N . ASN A 1 209 ? -5.499 -12.453 7.445 1.00 98.19 209 ASN A N 1
ATOM 1635 C CA . ASN A 1 209 ? -5.980 -13.794 7.766 1.00 98.19 209 ASN A CA 1
ATOM 1636 C C . ASN A 1 209 ? -7.231 -13.742 8.654 1.00 98.19 209 ASN A C 1
ATOM 1638 O O . ASN A 1 209 ? -8.165 -14.506 8.419 1.00 98.19 209 ASN A O 1
ATOM 1642 N N . TRP A 1 210 ? -7.282 -12.832 9.634 1.00 98.25 210 TRP A N 1
ATOM 1643 C CA . TRP A 1 210 ? -8.456 -12.653 10.490 1.00 98.25 210 TRP A CA 1
ATOM 1644 C C . TRP A 1 210 ? -9.708 -12.288 9.685 1.00 98.25 210 TRP A C 1
ATOM 1646 O O . TRP A 1 210 ? -10.733 -12.948 9.839 1.00 98.25 210 TRP A O 1
ATOM 1656 N N . GLY A 1 211 ? -9.626 -11.301 8.788 1.00 97.56 211 GLY A N 1
ATOM 1657 C CA . GLY A 1 211 ? -10.762 -10.897 7.956 1.00 97.56 211 GLY A CA 1
ATOM 1658 C C . GLY A 1 211 ? -11.234 -12.030 7.040 1.00 97.56 211 GLY A C 1
ATOM 1659 O O . GLY A 1 211 ? -12.431 -12.307 6.964 1.00 97.56 211 GLY A O 1
ATOM 1660 N N . ARG A 1 212 ? -10.293 -12.749 6.409 1.00 97.44 212 ARG A N 1
ATOM 1661 C CA . ARG A 1 212 ? -10.587 -13.871 5.495 1.00 97.44 212 ARG A CA 1
ATOM 1662 C C . ARG A 1 212 ? -11.186 -15.090 6.188 1.00 97.44 212 ARG A C 1
ATOM 1664 O O . ARG A 1 212 ? -12.072 -15.728 5.626 1.00 97.44 212 ARG A O 1
ATOM 1671 N N . ALA A 1 213 ? -10.678 -15.450 7.364 1.00 96.88 213 ALA A N 1
ATOM 1672 C CA . ALA A 1 213 ? -11.079 -16.667 8.068 1.00 96.88 213 ALA A CA 1
ATOM 1673 C C . ALA A 1 213 ? -12.223 -16.443 9.069 1.00 96.88 213 ALA A C 1
ATOM 1675 O O . ALA A 1 213 ? -12.876 -17.409 9.459 1.00 96.88 213 ALA A O 1
ATOM 1676 N N . GLY A 1 214 ? -12.454 -15.198 9.487 1.00 96.06 214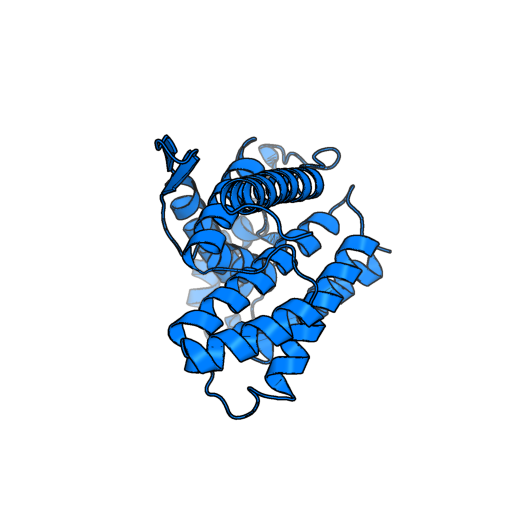 GLY A N 1
ATOM 1677 C CA . GLY A 1 214 ? -13.412 -14.845 10.526 1.00 96.06 214 GLY A CA 1
ATOM 1678 C C . GLY A 1 214 ? -14.564 -13.983 10.003 1.00 96.06 214 GLY A C 1
ATOM 1679 O O . GLY A 1 214 ? -15.311 -14.427 9.127 1.00 96.06 214 GLY A O 1
ATOM 1680 N N . PRO A 1 215 ? -14.750 -12.765 10.544 1.00 95.88 215 PRO A N 1
ATOM 1681 C CA . PRO A 1 215 ? -16.001 -12.014 10.421 1.00 95.88 215 PRO A CA 1
ATOM 1682 C C . PRO A 1 215 ? -16.352 -11.587 8.992 1.00 95.88 215 PRO A C 1
ATOM 1684 O O . PRO A 1 215 ? -17.518 -11.324 8.714 1.00 95.88 215 PRO A O 1
ATOM 1687 N N . TRP A 1 216 ? -15.380 -11.519 8.077 1.00 97.56 216 TRP A N 1
ATOM 1688 C CA . TRP A 1 216 ? -15.591 -11.049 6.701 1.00 97.56 216 TRP A CA 1
ATOM 1689 C C . TRP A 1 216 ? -15.445 -12.155 5.655 1.00 97.56 216 TRP A C 1
ATOM 1691 O O . TRP A 1 216 ? -15.373 -11.875 4.457 1.00 97.56 216 TRP A O 1
ATOM 1701 N N . LYS A 1 217 ? -15.444 -13.423 6.084 1.00 96.75 217 LYS A N 1
ATOM 1702 C CA . LYS A 1 217 ? -15.326 -14.584 5.193 1.00 96.75 217 LYS A CA 1
ATOM 1703 C C . LYS A 1 217 ? -16.392 -14.592 4.093 1.00 96.75 217 LYS A C 1
ATOM 1705 O O . LYS A 1 217 ? -16.064 -14.825 2.934 1.00 96.75 217 LYS A O 1
ATOM 1710 N N . SER A 1 218 ? -17.650 -14.335 4.455 1.00 96.25 218 SER A N 1
ATOM 1711 C CA . SER A 1 218 ? -18.802 -14.333 3.540 1.00 96.25 218 SER A CA 1
ATOM 1712 C C . SER A 1 218 ? -19.041 -12.994 2.839 1.00 96.25 218 SER A C 1
ATOM 1714 O O . SER A 1 218 ? -19.908 -12.913 1.973 1.00 96.25 218 SER A O 1
ATOM 1716 N N . ALA A 1 219 ? -18.297 -11.945 3.198 1.00 96.62 219 ALA A N 1
ATOM 1717 C CA . ALA A 1 219 ? -18.423 -10.644 2.557 1.00 96.62 219 ALA A CA 1
ATOM 1718 C C . ALA A 1 219 ? -17.845 -10.677 1.135 1.00 96.62 219 ALA A C 1
ATOM 1720 O O . ALA A 1 219 ? -16.821 -11.329 0.872 1.00 96.62 219 ALA A O 1
ATOM 1721 N N . SER A 1 220 ? -18.495 -9.946 0.228 1.00 97.12 220 SER A N 1
ATOM 1722 C CA . SER A 1 220 ? -18.036 -9.788 -1.150 1.00 97.12 220 SER A CA 1
ATOM 1723 C C . SER A 1 220 ? -16.700 -9.037 -1.201 1.00 97.12 220 SER A C 1
ATOM 1725 O O . SER A 1 220 ? -16.372 -8.265 -0.298 1.00 97.12 220 SER A O 1
ATOM 1727 N N . THR A 1 221 ? -15.930 -9.216 -2.274 1.00 96.75 221 THR A N 1
ATOM 1728 C CA . THR A 1 221 ? -14.694 -8.449 -2.513 1.00 96.75 221 THR A CA 1
ATOM 1729 C C . THR A 1 221 ? -14.957 -6.946 -2.600 1.00 96.75 221 THR A C 1
ATOM 1731 O O . THR A 1 221 ? -14.136 -6.149 -2.149 1.00 96.75 221 THR A O 1
ATOM 1734 N N . GLN A 1 222 ? -16.111 -6.544 -3.140 1.00 96.75 222 GLN A N 1
ATOM 1735 C CA . GLN A 1 222 ? -16.509 -5.139 -3.214 1.00 96.75 222 GLN A CA 1
ATOM 1736 C C . GLN A 1 222 ? -16.630 -4.516 -1.816 1.00 96.75 222 GLN A C 1
ATOM 1738 O O . GLN A 1 222 ? -16.197 -3.377 -1.622 1.00 96.75 222 GLN A O 1
ATOM 1743 N N . ASP A 1 223 ? -17.149 -5.282 -0.857 1.00 96.69 223 ASP A N 1
ATOM 1744 C CA . ASP A 1 223 ? -17.379 -4.850 0.519 1.00 96.69 223 ASP A CA 1
ATOM 1745 C C . ASP A 1 223 ? -16.113 -4.908 1.374 1.00 96.69 223 ASP A C 1
ATOM 1747 O O . ASP A 1 223 ? -15.691 -3.892 1.924 1.00 96.69 223 ASP A O 1
ATOM 1751 N N . LYS A 1 224 ? -15.469 -6.080 1.470 1.00 94.56 224 LYS A N 1
ATOM 1752 C CA . LYS A 1 224 ? -14.286 -6.253 2.333 1.00 94.56 224 LYS A CA 1
ATOM 1753 C C . LYS A 1 224 ? -13.023 -5.637 1.737 1.00 94.56 224 LYS A C 1
ATOM 1755 O O . LYS A 1 224 ? -12.104 -5.289 2.469 1.00 94.56 224 LYS A O 1
ATOM 1760 N N . GLY A 1 225 ? -12.998 -5.450 0.422 1.00 96.50 225 GLY A N 1
ATOM 1761 C CA . GLY A 1 225 ? -11.864 -4.909 -0.307 1.00 96.50 225 GLY A CA 1
ATOM 1762 C C . GLY A 1 225 ? -10.913 -5.987 -0.815 1.00 96.50 225 GLY A C 1
ATOM 1763 O O . GLY A 1 225 ? -10.802 -7.092 -0.281 1.00 96.50 225 GLY A O 1
ATOM 1764 N N . VAL A 1 226 ? -10.187 -5.612 -1.863 1.00 96.62 226 VAL A N 1
ATOM 1765 C CA . VAL A 1 226 ? -9.292 -6.498 -2.612 1.00 96.62 226 VAL A CA 1
ATOM 1766 C C . VAL A 1 226 ? -8.075 -6.973 -1.816 1.00 96.62 226 VAL A C 1
ATOM 1768 O O . VAL A 1 226 ? -7.462 -7.978 -2.160 1.00 96.62 226 VAL A O 1
ATOM 1771 N N . ILE A 1 227 ? -7.733 -6.290 -0.720 1.00 98.00 227 ILE A N 1
ATOM 1772 C CA . ILE A 1 227 ? -6.596 -6.661 0.132 1.00 98.00 227 ILE A CA 1
ATOM 1773 C C . ILE A 1 227 ? -6.782 -8.029 0.800 1.00 98.00 227 ILE A C 1
ATOM 1775 O O . ILE A 1 227 ? -5.808 -8.685 1.158 1.00 98.00 227 ILE A O 1
ATOM 1779 N N . PHE A 1 228 ? -8.029 -8.488 0.942 1.00 98.06 228 PHE A N 1
ATOM 1780 C CA . PHE A 1 228 ? -8.355 -9.805 1.490 1.00 98.06 228 PHE A CA 1
ATOM 1781 C C . PHE A 1 228 ? -8.366 -10.914 0.433 1.00 98.06 228 PHE A C 1
ATOM 1783 O O . PHE A 1 228 ? -8.626 -12.067 0.775 1.00 98.06 228 PHE A O 1
ATOM 1790 N N . GLU A 1 229 ? -8.090 -10.602 -0.830 1.00 97.25 229 GLU A N 1
ATOM 1791 C CA . GLU A 1 229 ? -8.019 -11.606 -1.886 1.00 97.25 229 GLU A CA 1
ATOM 1792 C C . GLU A 1 229 ? -6.708 -12.395 -1.832 1.00 97.25 229 GLU A C 1
ATOM 1794 O O . GLU A 1 229 ? -5.663 -11.920 -1.372 1.00 97.25 229 GLU A O 1
ATOM 1799 N N . ASP A 1 230 ? -6.759 -13.628 -2.333 1.00 96.44 230 ASP A N 1
ATOM 1800 C CA . ASP A 1 230 ? -5.658 -14.588 -2.249 1.00 96.44 230 ASP A CA 1
ATOM 1801 C C . ASP A 1 230 ? -4.361 -14.053 -2.857 1.00 96.44 230 ASP A C 1
ATOM 1803 O O . ASP A 1 230 ? -3.283 -14.253 -2.291 1.00 96.44 230 ASP A O 1
ATOM 1807 N N . TYR A 1 231 ? -4.459 -13.344 -3.984 1.00 95.12 231 TYR A N 1
ATOM 1808 C CA . TYR A 1 231 ? -3.297 -12.782 -4.665 1.00 95.12 231 TYR A CA 1
ATOM 1809 C C . TYR A 1 231 ? -2.590 -11.726 -3.807 1.00 95.12 231 TYR A C 1
ATOM 1811 O O . TYR A 1 231 ? -1.360 -11.708 -3.757 1.00 95.12 231 TYR A O 1
ATOM 1819 N N . PHE A 1 232 ? -3.351 -10.893 -3.091 1.00 97.94 232 PHE A N 1
ATOM 1820 C CA . PHE A 1 232 ? -2.800 -9.843 -2.246 1.00 97.94 232 PHE A CA 1
ATOM 1821 C C . PHE A 1 232 ? -2.098 -10.468 -1.042 1.00 97.94 232 PHE A C 1
ATOM 1823 O O . PHE A 1 232 ? -0.918 -10.215 -0.806 1.00 97.94 232 PHE A O 1
ATOM 1830 N N . VAL A 1 233 ? -2.769 -11.385 -0.334 1.00 98.06 233 VAL A N 1
ATOM 1831 C CA . VAL A 1 233 ? -2.165 -12.077 0.816 1.00 98.06 233 VAL A CA 1
ATOM 1832 C C . VAL A 1 233 ? -0.929 -12.879 0.404 1.00 98.06 233 VAL A C 1
ATOM 1834 O O . VAL A 1 233 ? 0.061 -12.909 1.137 1.00 98.06 233 VAL A O 1
ATOM 1837 N N . ARG A 1 234 ? -0.946 -13.514 -0.774 1.00 97.56 234 ARG A N 1
ATOM 1838 C CA . ARG A 1 234 ? 0.220 -14.222 -1.317 1.00 97.56 234 ARG A CA 1
ATOM 1839 C C . ARG A 1 234 ? 1.392 -13.274 -1.564 1.00 97.56 234 ARG A C 1
ATOM 1841 O O . ARG A 1 234 ? 2.514 -13.623 -1.200 1.00 97.56 234 ARG A O 1
ATOM 1848 N N . ALA A 1 235 ? 1.144 -12.098 -2.138 1.00 96.69 235 ALA A N 1
ATOM 1849 C CA . ALA A 1 235 ? 2.178 -11.093 -2.364 1.00 96.69 235 ALA A CA 1
ATOM 1850 C C . ALA A 1 235 ? 2.790 -10.608 -1.038 1.00 96.69 235 ALA A C 1
ATOM 1852 O O . ALA A 1 235 ? 4.010 -10.612 -0.901 1.00 96.69 235 ALA A O 1
ATOM 1853 N N . VAL A 1 236 ? 1.971 -10.331 -0.016 1.00 97.75 236 VAL A N 1
ATOM 1854 C CA . VAL A 1 236 ? 2.467 -9.956 1.323 1.00 97.75 236 VAL A CA 1
ATOM 1855 C C . VAL A 1 236 ? 3.312 -11.069 1.954 1.00 97.75 236 VAL A C 1
ATOM 1857 O O . VAL A 1 236 ? 4.384 -10.806 2.495 1.00 97.75 236 VAL A O 1
ATOM 1860 N N . ARG A 1 237 ? 2.881 -12.336 1.852 1.00 97.94 237 ARG A N 1
ATOM 1861 C CA . ARG A 1 237 ? 3.662 -13.485 2.352 1.00 97.94 237 ARG A CA 1
ATOM 1862 C C . ARG A 1 237 ? 5.016 -13.613 1.657 1.00 97.94 237 ARG A C 1
ATOM 1864 O O . ARG A 1 237 ? 5.991 -13.951 2.320 1.00 97.94 237 ARG A O 1
ATOM 1871 N N . ARG A 1 238 ? 5.082 -13.337 0.351 1.00 96.06 238 ARG A N 1
ATOM 1872 C CA . ARG A 1 238 ? 6.346 -13.302 -0.396 1.00 96.06 238 ARG A CA 1
ATOM 1873 C C . ARG A 1 238 ? 7.265 -12.204 0.139 1.00 96.06 238 ARG A C 1
ATOM 1875 O O . ARG A 1 238 ? 8.401 -12.505 0.464 1.00 96.06 238 ARG A O 1
ATOM 1882 N N . MET A 1 239 ? 6.763 -10.980 0.313 1.00 94.69 239 MET A N 1
ATOM 1883 C CA . MET A 1 239 ? 7.570 -9.876 0.857 1.00 94.69 239 MET A CA 1
ATOM 1884 C C . MET A 1 239 ? 8.097 -10.178 2.266 1.00 94.69 239 MET A C 1
ATOM 1886 O O . MET A 1 239 ? 9.250 -9.895 2.578 1.00 94.69 239 MET A O 1
ATOM 1890 N N . ARG A 1 240 ? 7.276 -10.817 3.106 1.00 96.38 240 ARG A N 1
ATOM 1891 C CA . ARG A 1 240 ? 7.713 -11.308 4.416 1.00 96.38 240 ARG A CA 1
ATOM 1892 C C . ARG A 1 240 ? 8.817 -12.361 4.305 1.00 96.38 240 ARG A C 1
ATOM 1894 O O . ARG A 1 240 ? 9.736 -12.353 5.116 1.00 96.38 240 ARG A O 1
ATOM 1901 N N . LEU A 1 241 ? 8.717 -13.289 3.352 1.00 95.12 241 LEU A N 1
ATOM 1902 C CA . LEU A 1 241 ? 9.752 -14.299 3.125 1.00 95.12 241 LEU A CA 1
ATOM 1903 C C . LEU A 1 241 ? 11.067 -13.647 2.678 1.00 95.12 241 LEU A C 1
ATOM 1905 O O . LEU A 1 241 ? 12.114 -14.002 3.209 1.00 95.12 241 LEU A O 1
ATOM 1909 N N . ASP A 1 242 ? 11.004 -12.661 1.781 1.00 89.88 242 ASP A N 1
ATOM 1910 C CA . ASP A 1 242 ? 12.172 -11.881 1.353 1.00 89.88 242 ASP A CA 1
ATOM 1911 C C . ASP A 1 242 ? 12.847 -11.194 2.561 1.00 89.88 242 ASP A C 1
ATOM 1913 O O . ASP A 1 242 ? 14.073 -11.190 2.684 1.00 89.88 242 ASP A O 1
ATOM 1917 N N . ALA A 1 243 ? 12.049 -10.674 3.501 1.00 90.12 243 ALA A N 1
ATOM 1918 C CA . ALA A 1 243 ? 12.557 -10.109 4.748 1.00 90.12 243 ALA A CA 1
ATOM 1919 C C . ALA A 1 243 ? 13.165 -11.153 5.687 1.00 90.12 243 ALA A C 1
ATOM 1921 O O . ALA A 1 243 ? 14.209 -10.913 6.282 1.00 90.12 243 ALA A O 1
ATOM 1922 N N . PHE A 1 244 ? 12.563 -12.339 5.775 1.00 91.25 244 PHE A N 1
ATOM 1923 C CA . PHE A 1 244 ? 13.084 -13.433 6.594 1.00 91.25 244 PHE A CA 1
ATOM 1924 C C . PHE A 1 244 ? 14.462 -13.910 6.129 1.00 91.25 244 PHE A C 1
ATOM 1926 O O . PHE A 1 244 ? 15.307 -14.213 6.959 1.00 91.25 244 PHE A O 1
ATOM 1933 N N . VAL A 1 245 ? 14.697 -13.947 4.814 1.00 90.19 245 VAL A N 1
ATOM 1934 C CA . VAL A 1 245 ? 15.997 -14.325 4.228 1.00 90.19 245 VAL A CA 1
ATOM 1935 C C . VAL A 1 245 ? 17.067 -13.244 4.451 1.00 90.19 245 VAL A C 1
ATOM 1937 O O . VAL A 1 245 ? 18.253 -13.511 4.282 1.00 90.19 245 VAL A O 1
ATOM 1940 N N . SER A 1 246 ? 16.653 -12.036 4.838 1.00 80.19 246 SER A N 1
ATOM 1941 C CA . SER A 1 246 ? 17.531 -10.887 5.081 1.00 80.19 246 SER A CA 1
ATOM 1942 C C . SER A 1 246 ? 17.914 -10.712 6.564 1.00 80.19 246 SER A C 1
ATOM 1944 O O . SER A 1 246 ? 18.677 -9.798 6.874 1.00 80.19 246 SER A O 1
ATOM 1946 N N . VAL A 1 247 ? 17.378 -11.547 7.470 1.00 76.12 247 VAL A N 1
ATOM 1947 C CA . VAL A 1 247 ? 17.725 -11.619 8.910 1.00 76.12 247 VAL A CA 1
ATOM 1948 C C . VAL A 1 247 ? 18.883 -12.583 9.132 1.00 76.12 247 VAL A C 1
ATOM 1950 O O . VAL A 1 247 ? 19.744 -12.249 9.976 1.00 76.12 247 VAL A O 1
#

Radius of gyration: 19.5 Å; chains: 1; bounding box: 47×45×68 Å

Sequence (247 aa):
MNLTPAEQQQKQHCEGELRDALLRADLTDTANVVTLSREYNGLLPWDRAKALEAELEASLPDSAASSAWVILRASKLWDIAMENMEQIREMVTPMGTMYGGRFGVIGLISDAVLTDQRVFRMNGQDWVDTYHKQLSLESTKNGAWLSFSSQAVKQKALERQQLEGWSAVRPAVDITVRGWLMRAFSANRPGGDPRLSLTIYDAALEILNWGRAGPWKSASTQDKGVIFEDYFVRAVRRMRLDAFVSV

Secondary structure (DSSP, 8-state):
-PPPHHHHHHHHHHHHHHHHHHHHHHH--GGG-----GGGTTTSHHHHHHHTHHHHHHTTTGGGG-HHHHHHHHHHHHHHHHHHHTT-EEEEETTEEEEE--SSHHHHHHHHHHH-GGG----STTHHHHHHHHHHHHHHHHT--TTS-HHHHHHHHHHHHHHH-HHHHHHHHHHHHHHHHHHHHHHTSTTS-HHHHHHHHHHHHHHHHHHHHTTTTTS-HHHH-GGGSHHHHHHHHHHHHHHHTT-